Protein AF-A0A2N5NLY3-F1 (afdb_monomer_lite)

Secondary structure (DSSP, 8-state):
-HHHHHHHHHHHT--TT-HHHHHHHHHHHHHHHHHHHHHHHS-TTHHHH--HHHHHHHHHHHHHHHHHHHHHHHHHHHH-HHHHHHHHHHHHHHHHHHHHHHHHHHHHSTHHHHHHHHHHHHHHHHHHHHHHHHHHHHTTS-S-HHHHHHHHHHHHHHHHHHHTTT-S--B--EEEEETTEEEEEEEE-SSSEEEEESSSBGGG-S-EEEEEHHHHHHTTPPEEEP-----

Radius of gyration: 22.6 Å; chains: 1; bounding box: 45×60×62 Å

Organism: Mediterraneibacter gnavus (NCBI:txid33038)

Structure (mmCIF, N/CA/C/O backbone):
data_AF-A0A2N5NLY3-F1
#
_entry.id   AF-A0A2N5NLY3-F1
#
loop_
_atom_site.group_PDB
_atom_site.id
_atom_site.type_symbol
_atom_site.label_atom_id
_atom_site.label_alt_id
_atom_site.label_comp_id
_atom_site.label_asym_id
_atom_site.label_entity_id
_atom_site.label_seq_id
_atom_site.pdbx_PDB_ins_code
_atom_site.Cartn_x
_atom_site.Cartn_y
_atom_site.Cartn_z
_atom_site.occupancy
_atom_site.B_iso_or_equiv
_atom_site.auth_seq_id
_atom_site.auth_comp_id
_atom_site.auth_asym_id
_atom_site.auth_atom_id
_atom_site.pdbx_PDB_model_num
ATOM 1 N N . MET A 1 1 ? 0.026 30.243 5.573 1.00 48.34 1 MET A N 1
ATOM 2 C CA . MET A 1 1 ? 0.225 30.651 4.163 1.00 48.34 1 MET A CA 1
ATOM 3 C C . MET A 1 1 ? 1.705 30.592 3.773 1.00 48.34 1 MET A C 1
ATOM 5 O O . MET A 1 1 ? 1.981 30.187 2.656 1.00 48.34 1 MET A O 1
ATOM 9 N N . GLU A 1 2 ? 2.641 30.894 4.687 1.00 50.75 2 GLU A N 1
ATOM 10 C CA . GLU A 1 2 ? 4.096 30.691 4.498 1.00 50.75 2 GLU A CA 1
ATOM 11 C C . GLU A 1 2 ? 4.509 29.225 4.327 1.00 50.75 2 GLU A C 1
ATOM 13 O O . GLU A 1 2 ? 5.077 28.903 3.296 1.00 50.75 2 GLU A O 1
ATOM 18 N N . ALA A 1 3 ? 4.112 28.315 5.226 1.00 52.59 3 ALA A N 1
ATOM 19 C CA . ALA A 1 3 ? 4.447 26.886 5.087 1.00 52.59 3 ALA A CA 1
ATOM 20 C C . ALA A 1 3 ? 3.953 26.264 3.762 1.00 52.59 3 ALA A C 1
ATOM 22 O O . ALA A 1 3 ? 4.562 25.357 3.210 1.00 52.59 3 ALA A O 1
ATOM 23 N N . LEU A 1 4 ? 2.841 26.773 3.220 1.00 49.72 4 LEU A N 1
ATOM 24 C CA . LEU A 1 4 ? 2.285 26.313 1.946 1.00 49.72 4 LEU A CA 1
ATOM 25 C C . LEU A 1 4 ? 3.056 26.901 0.749 1.00 49.72 4 LEU A C 1
ATOM 27 O O . LEU A 1 4 ? 3.184 26.236 -0.273 1.00 49.72 4 LEU A O 1
ATOM 31 N N . LYS A 1 5 ? 3.615 28.113 0.889 1.00 55.94 5 LYS A N 1
ATOM 32 C CA . LYS A 1 5 ? 4.550 28.697 -0.084 1.00 55.94 5 LYS A CA 1
ATOM 33 C C . LYS A 1 5 ? 5.887 27.958 -0.093 1.00 55.94 5 LYS A C 1
ATOM 35 O O . LYS A 1 5 ? 6.334 27.626 -1.180 1.00 55.94 5 LYS A O 1
ATOM 40 N N . GLU A 1 6 ? 6.449 27.629 1.070 1.00 60.00 6 GLU A N 1
ATOM 41 C CA . GLU A 1 6 ? 7.679 26.824 1.171 1.00 60.00 6 GLU A CA 1
ATOM 42 C C . GLU A 1 6 ? 7.505 25.445 0.527 1.00 60.00 6 GLU A C 1
ATOM 44 O O . GLU A 1 6 ? 8.346 25.021 -0.256 1.00 60.00 6 GLU A O 1
ATOM 49 N N . ILE A 1 7 ? 6.375 24.768 0.767 1.00 59.00 7 ILE A N 1
ATOM 50 C CA . ILE A 1 7 ? 6.073 23.491 0.100 1.00 59.00 7 ILE A CA 1
ATOM 51 C C . ILE A 1 7 ? 5.995 23.673 -1.425 1.00 59.00 7 ILE A C 1
ATOM 53 O O . ILE A 1 7 ? 6.578 22.885 -2.163 1.00 59.00 7 ILE A O 1
ATOM 57 N N . ILE A 1 8 ? 5.311 24.712 -1.917 1.00 61.00 8 ILE A N 1
ATOM 58 C CA . ILE A 1 8 ? 5.218 25.002 -3.362 1.00 61.00 8 ILE A CA 1
ATOM 59 C C . ILE A 1 8 ? 6.595 25.312 -3.970 1.00 61.00 8 ILE A C 1
ATOM 61 O O . ILE A 1 8 ? 6.846 24.967 -5.123 1.00 61.00 8 ILE A O 1
ATOM 65 N N . GLU A 1 9 ? 7.479 25.961 -3.221 1.00 61.75 9 GLU A N 1
ATOM 66 C CA . GLU A 1 9 ? 8.834 26.304 -3.651 1.00 61.75 9 GLU A CA 1
ATOM 67 C C . GLU A 1 9 ? 9.729 25.056 -3.725 1.00 61.75 9 GLU A C 1
ATOM 69 O O . GLU A 1 9 ? 10.371 24.837 -4.750 1.00 61.75 9 GLU A O 1
ATOM 74 N N . ILE A 1 10 ? 9.624 24.143 -2.750 1.00 61.25 10 ILE A N 1
ATOM 75 C CA . ILE A 1 10 ? 10.245 22.804 -2.790 1.00 61.25 10 ILE A CA 1
ATOM 76 C C . ILE A 1 10 ? 9.752 21.994 -4.003 1.00 61.25 10 ILE A C 1
ATOM 78 O O . ILE A 1 10 ? 10.537 21.308 -4.655 1.00 61.25 10 ILE A O 1
ATOM 82 N N . PHE A 1 11 ? 8.463 22.087 -4.353 1.00 57.12 11 PHE A N 1
ATOM 83 C CA . PHE A 1 11 ? 7.921 21.433 -5.552 1.00 57.12 11 PHE A CA 1
ATOM 84 C C . PHE A 1 11 ? 8.395 22.074 -6.867 1.00 57.12 11 PHE A C 1
ATOM 86 O O . PHE A 1 11 ? 8.437 21.389 -7.887 1.00 57.12 11 PHE A O 1
ATOM 93 N N . LYS A 1 12 ? 8.759 23.363 -6.875 1.00 61.28 12 LYS A N 1
ATOM 94 C CA . LYS A 1 12 ? 9.342 24.029 -8.055 1.00 61.28 12 LYS A CA 1
ATOM 95 C C . LYS A 1 12 ? 10.802 23.648 -8.286 1.00 61.28 12 LYS A C 1
ATOM 97 O O . LYS A 1 12 ? 11.229 23.621 -9.435 1.00 61.28 12 LYS A O 1
ATOM 102 N N . GLU A 1 13 ? 11.532 23.323 -7.226 1.00 62.84 13 GLU A N 1
ATOM 103 C CA . GLU A 1 13 ? 12.893 22.776 -7.290 1.00 62.84 13 GLU A CA 1
ATOM 104 C C . GLU A 1 13 ? 12.920 21.249 -7.468 1.00 62.84 13 GLU A C 1
ATOM 106 O O . GLU A 1 13 ? 13.972 20.624 -7.332 1.00 62.84 13 GLU A O 1
ATOM 111 N N . PHE A 1 14 ? 11.776 20.623 -7.775 1.00 67.69 14 PHE A N 1
ATOM 112 C CA . PHE A 1 14 ? 11.691 19.177 -7.940 1.00 67.69 14 PHE A CA 1
ATOM 113 C C . PHE A 1 14 ? 12.488 18.698 -9.158 1.00 67.69 14 PHE A C 1
ATOM 115 O O . PHE A 1 14 ? 11.986 18.628 -10.281 1.00 67.69 14 PHE A O 1
ATOM 122 N N . ASP A 1 15 ? 13.736 18.315 -8.914 1.00 71.94 15 ASP A N 1
ATOM 123 C CA . ASP A 1 15 ? 14.541 17.556 -9.856 1.00 71.94 15 ASP A CA 1
ATOM 124 C C . ASP A 1 15 ? 14.279 16.059 -9.658 1.00 71.94 15 ASP A C 1
ATOM 126 O O . ASP A 1 15 ? 14.808 15.422 -8.743 1.00 71.94 15 ASP A O 1
ATOM 130 N N . GLY A 1 16 ? 13.473 15.483 -10.552 1.00 69.50 16 GLY A N 1
ATOM 131 C CA . GLY A 1 16 ? 13.170 14.052 -10.563 1.00 69.50 16 GLY A CA 1
ATOM 132 C C . GLY A 1 16 ? 14.404 13.155 -10.728 1.00 69.50 16 GLY A C 1
ATOM 133 O O . GLY A 1 16 ? 14.327 11.967 -10.420 1.00 69.50 16 GLY A O 1
ATOM 134 N N . ASN A 1 17 ? 15.554 13.685 -11.159 1.00 78.19 17 ASN A N 1
ATOM 135 C CA . ASN A 1 17 ? 16.808 12.931 -11.216 1.00 78.19 17 ASN A CA 1
ATOM 136 C C . ASN A 1 17 ? 17.565 12.900 -9.886 1.00 78.19 17 ASN A C 1
ATOM 138 O O . ASN A 1 17 ? 18.392 12.005 -9.680 1.00 78.19 17 ASN A O 1
ATOM 142 N N . ASN A 1 18 ? 17.269 13.817 -8.964 1.00 86.50 18 ASN A N 1
ATOM 143 C CA . ASN A 1 18 ? 17.867 13.816 -7.641 1.00 86.50 18 ASN A CA 1
ATOM 144 C C . ASN A 1 18 ? 17.098 12.880 -6.701 1.00 86.50 18 ASN A C 1
ATOM 146 O O . ASN A 1 18 ? 16.164 13.274 -6.004 1.00 86.50 18 ASN A O 1
ATOM 150 N N . VAL A 1 19 ? 17.546 11.626 -6.651 1.00 86.00 19 VAL A N 1
ATOM 151 C CA . VAL A 1 19 ? 16.948 10.553 -5.840 1.00 86.00 19 VAL A CA 1
ATOM 152 C C . VAL A 1 19 ? 16.726 10.967 -4.381 1.00 86.00 19 VAL A C 1
ATOM 154 O O . VAL A 1 19 ? 15.685 10.651 -3.810 1.00 86.00 19 VAL A O 1
ATOM 157 N N . TRP A 1 20 ? 17.662 11.702 -3.774 1.00 85.62 20 TRP A N 1
ATOM 158 C CA . TRP A 1 20 ? 17.550 12.118 -2.373 1.00 85.62 20 TRP A CA 1
ATOM 159 C C . TRP A 1 20 ? 16.394 13.092 -2.142 1.00 85.62 20 TRP A C 1
ATOM 161 O O . TRP A 1 20 ? 15.667 12.953 -1.157 1.00 85.62 20 TRP A O 1
ATOM 171 N N . ILE A 1 21 ? 16.181 14.029 -3.071 1.00 86.25 21 ILE A N 1
ATOM 172 C CA . ILE A 1 21 ? 15.044 14.958 -3.030 1.00 86.25 21 ILE A CA 1
ATOM 173 C C . ILE A 1 21 ? 13.732 14.183 -3.196 1.00 86.25 21 ILE A C 1
ATOM 175 O O . ILE A 1 21 ? 12.792 14.392 -2.427 1.00 86.25 21 ILE A O 1
ATOM 179 N N . VAL A 1 22 ? 13.679 13.234 -4.137 1.00 88.31 22 VAL A N 1
ATOM 180 C CA . VAL A 1 22 ? 12.483 12.411 -4.385 1.00 88.31 22 VAL A CA 1
ATOM 181 C C . VAL A 1 22 ? 12.119 11.566 -3.158 1.00 88.31 22 VAL A C 1
ATOM 183 O O . VAL A 1 22 ? 10.945 11.502 -2.785 1.00 88.31 22 VAL A O 1
ATOM 186 N N . ILE A 1 23 ? 13.106 10.965 -2.481 1.00 89.31 23 ILE A N 1
ATOM 187 C CA . ILE A 1 23 ? 12.895 10.221 -1.228 1.00 89.31 23 ILE A CA 1
ATOM 188 C C . ILE A 1 23 ? 12.380 11.153 -0.127 1.00 89.31 23 ILE A C 1
ATOM 190 O O . ILE A 1 23 ? 11.387 10.830 0.527 1.00 89.31 23 ILE A O 1
ATOM 194 N N . GLY A 1 24 ? 13.020 12.312 0.061 1.00 87.69 24 GLY A N 1
ATOM 195 C CA . GLY A 1 24 ? 12.636 13.284 1.086 1.00 87.69 24 GLY A CA 1
ATOM 196 C C . GLY A 1 24 ? 11.194 13.766 0.924 1.00 87.69 24 GLY A C 1
ATOM 197 O O . GLY A 1 24 ? 10.413 13.724 1.875 1.00 87.69 24 GLY A O 1
ATOM 198 N N . ILE A 1 25 ? 10.804 14.140 -0.297 1.00 88.44 25 ILE A N 1
ATOM 199 C CA . ILE A 1 25 ? 9.438 14.587 -0.600 1.00 88.44 25 ILE A CA 1
ATOM 200 C C . ILE A 1 25 ? 8.433 13.446 -0.419 1.00 88.44 25 ILE A C 1
ATOM 202 O O . ILE A 1 25 ? 7.373 13.659 0.168 1.00 88.44 25 ILE A O 1
ATOM 206 N N . SER A 1 26 ? 8.769 12.227 -0.848 1.00 90.38 26 SER A N 1
ATOM 207 C CA . SER A 1 26 ? 7.894 11.060 -0.670 1.00 90.38 26 SER A CA 1
ATOM 208 C C . SER A 1 26 ? 7.630 10.767 0.809 1.00 90.38 26 SER A C 1
ATOM 210 O O . SER A 1 26 ? 6.485 10.537 1.196 1.00 90.38 26 SER A O 1
ATOM 212 N N . ALA A 1 27 ? 8.655 10.854 1.661 1.00 88.44 27 ALA A N 1
ATOM 213 C CA . ALA A 1 27 ? 8.509 10.679 3.105 1.00 88.44 27 ALA A CA 1
ATOM 214 C C . ALA A 1 27 ? 7.596 11.747 3.733 1.00 88.44 27 ALA A C 1
ATOM 216 O O . ALA A 1 27 ? 6.719 11.417 4.534 1.00 88.44 27 ALA A O 1
ATOM 217 N N . VAL A 1 28 ? 7.751 13.018 3.343 1.00 87.56 28 VAL A N 1
ATOM 218 C CA . VAL A 1 28 ? 6.877 14.111 3.806 1.00 87.56 28 VAL A CA 1
ATOM 219 C C . VAL A 1 28 ? 5.431 13.880 3.360 1.00 87.56 28 VAL A C 1
ATOM 221 O O . VAL A 1 28 ? 4.510 14.016 4.168 1.00 87.56 28 VAL A O 1
ATOM 224 N N . LEU A 1 29 ? 5.217 13.469 2.107 1.00 88.19 29 LEU A N 1
ATOM 225 C CA . LEU A 1 29 ? 3.886 13.159 1.583 1.00 88.19 29 LEU A CA 1
ATOM 226 C C . LEU A 1 29 ? 3.213 12.010 2.340 1.00 88.19 29 LEU A C 1
ATOM 228 O O . LEU A 1 29 ? 2.018 12.102 2.610 1.00 88.19 29 LEU A O 1
ATOM 232 N N . LEU A 1 30 ? 3.956 10.975 2.742 1.00 87.94 30 LEU A N 1
ATOM 233 C CA . LEU A 1 30 ? 3.417 9.881 3.557 1.00 87.94 30 LEU A CA 1
ATOM 234 C C . LEU A 1 30 ? 2.923 10.363 4.925 1.00 87.94 30 LEU A C 1
ATOM 236 O O . LEU A 1 30 ? 1.845 9.954 5.352 1.00 87.94 30 LEU A O 1
ATOM 240 N N . PHE A 1 31 ? 3.658 11.256 5.596 1.00 82.06 31 PHE A N 1
ATOM 241 C CA . PHE A 1 31 ? 3.217 11.825 6.877 1.00 82.06 31 PHE A CA 1
ATOM 242 C C . PHE A 1 31 ? 1.959 12.676 6.735 1.00 82.06 31 PHE A C 1
ATOM 244 O O . PHE A 1 31 ? 1.045 12.568 7.552 1.00 82.06 31 PHE A O 1
ATOM 251 N N . ILE A 1 32 ? 1.896 13.503 5.690 1.00 82.31 32 ILE A N 1
ATOM 252 C CA . ILE A 1 32 ? 0.714 14.316 5.401 1.00 82.31 32 ILE A CA 1
ATOM 253 C C . ILE A 1 32 ? -0.475 13.389 5.116 1.00 82.31 32 ILE A C 1
ATOM 255 O O . ILE A 1 32 ? -1.528 13.520 5.738 1.00 82.31 32 ILE A O 1
ATOM 259 N N . ALA A 1 33 ? -0.297 12.408 4.229 1.00 81.81 33 ALA A N 1
ATOM 260 C CA . ALA A 1 33 ? -1.341 11.465 3.852 1.00 81.81 33 ALA A CA 1
ATOM 261 C C . ALA A 1 33 ? -1.823 10.604 5.027 1.00 81.81 33 ALA A C 1
ATOM 263 O O . ALA A 1 33 ? -3.015 10.315 5.099 1.00 81.81 33 ALA A O 1
ATOM 264 N N . ALA A 1 34 ? -0.951 10.238 5.972 1.00 78.56 34 ALA A N 1
ATOM 265 C CA . ALA A 1 34 ? -1.334 9.473 7.158 1.00 78.56 34 ALA A CA 1
ATOM 266 C C . ALA A 1 34 ? -2.437 10.165 7.971 1.00 78.56 34 ALA A C 1
ATOM 268 O O . ALA A 1 34 ? -3.404 9.506 8.351 1.00 78.56 34 ALA A O 1
ATOM 269 N N . GLY A 1 35 ? -2.352 11.487 8.158 1.00 69.44 35 GLY A N 1
ATOM 270 C CA . GLY A 1 35 ? -3.401 12.249 8.844 1.00 69.44 35 GLY A CA 1
ATOM 271 C C . GLY A 1 35 ? -4.729 12.290 8.075 1.00 69.44 35 GLY A C 1
ATOM 272 O O . GLY A 1 35 ? -5.798 12.180 8.672 1.00 69.44 35 GLY A O 1
ATOM 273 N N . TYR A 1 36 ? -4.686 12.396 6.743 1.00 71.44 36 TYR A N 1
ATOM 274 C CA . TYR A 1 36 ? -5.899 12.479 5.916 1.00 71.44 36 TYR A CA 1
ATOM 275 C C . TYR A 1 36 ? -6.579 11.125 5.677 1.00 71.44 36 TYR A C 1
ATOM 277 O O . TYR A 1 36 ? -7.805 11.044 5.708 1.00 71.44 36 TYR A O 1
ATOM 285 N N . ILE A 1 37 ? -5.814 10.051 5.460 1.00 70.44 37 ILE A N 1
ATOM 286 C CA . ILE A 1 37 ? -6.356 8.701 5.219 1.00 70.44 37 ILE A CA 1
ATOM 287 C C . ILE A 1 37 ? -7.127 8.192 6.446 1.00 70.44 37 ILE A C 1
ATOM 289 O O . ILE A 1 37 ? -8.101 7.452 6.304 1.00 70.44 37 ILE A O 1
ATOM 293 N N . GLN A 1 38 ? -6.738 8.619 7.649 1.00 63.81 38 GLN A N 1
ATOM 294 C CA . GLN A 1 38 ? -7.495 8.339 8.868 1.00 63.81 38 GLN A CA 1
ATOM 295 C C . GLN A 1 38 ? -8.852 9.042 8.872 1.00 63.81 38 GLN A C 1
ATOM 297 O O . GLN A 1 38 ? -9.864 8.399 9.124 1.00 63.81 38 GLN A O 1
ATOM 302 N N . LEU A 1 39 ? -8.899 10.328 8.516 1.00 60.75 39 LEU A N 1
ATOM 303 C CA . LEU A 1 39 ? -10.148 11.095 8.463 1.00 60.75 39 LEU A CA 1
ATOM 304 C C . LEU A 1 39 ? -11.158 10.540 7.458 1.00 60.75 39 LEU A C 1
ATOM 306 O O . LEU A 1 39 ? -12.357 10.585 7.715 1.00 60.75 39 LEU A O 1
ATOM 310 N N . LEU A 1 40 ? -10.686 10.027 6.320 1.00 58.69 40 LEU A N 1
ATOM 311 C CA . LEU A 1 40 ? -11.561 9.476 5.283 1.00 58.69 40 LEU A CA 1
ATOM 312 C C . LEU A 1 40 ? -12.299 8.212 5.733 1.00 58.69 40 LEU A C 1
ATOM 314 O O . LEU A 1 40 ? -13.403 7.956 5.259 1.00 58.69 40 LEU A O 1
ATOM 318 N N . ASN A 1 41 ? -11.699 7.444 6.641 1.00 57.88 41 ASN A N 1
ATOM 319 C CA . ASN A 1 41 ? -12.189 6.120 7.013 1.00 57.88 41 ASN A CA 1
ATOM 320 C C . ASN A 1 41 ? -12.651 6.019 8.477 1.00 57.88 41 ASN A C 1
ATOM 322 O O . ASN A 1 41 ? -13.258 5.016 8.852 1.00 57.88 41 ASN A O 1
ATOM 326 N N . ALA A 1 42 ? -12.405 7.047 9.291 1.00 56.44 42 ALA A N 1
ATOM 327 C CA . ALA A 1 42 ? -12.938 7.157 10.640 1.00 56.44 42 ALA A CA 1
ATOM 328 C C . ALA A 1 42 ? -14.460 7.373 10.618 1.00 56.44 42 ALA A C 1
ATOM 330 O O . ALA A 1 42 ? -15.003 8.130 9.807 1.00 56.44 42 ALA A O 1
ATOM 331 N N . SER A 1 43 ? -15.167 6.749 11.563 1.00 56.28 43 SER A N 1
ATOM 332 C CA . SER A 1 43 ? -16.564 7.112 11.836 1.00 56.28 43 SER A CA 1
ATOM 333 C C . SER A 1 43 ? -16.655 8.595 12.220 1.00 56.28 43 SER A C 1
ATOM 335 O O . SER A 1 43 ? -15.721 9.147 12.799 1.00 56.28 43 SER A O 1
ATOM 337 N N . LYS A 1 44 ? -17.807 9.242 11.979 1.00 52.81 44 LYS A N 1
ATOM 338 C CA . LYS A 1 44 ? -18.044 10.654 12.354 1.00 52.81 44 LYS A CA 1
ATOM 339 C C . LYS A 1 44 ? -17.667 10.958 13.809 1.00 52.81 44 LYS A C 1
ATOM 341 O O . LYS A 1 44 ? -17.257 12.070 14.106 1.00 52.81 44 LYS A O 1
ATOM 346 N N . ILE A 1 45 ? -17.823 9.981 14.701 1.00 55.28 45 ILE A N 1
ATOM 347 C CA . ILE A 1 45 ? -17.519 10.105 16.133 1.00 55.28 45 ILE A CA 1
ATOM 348 C C . ILE A 1 45 ? -16.026 9.889 16.402 1.00 55.28 45 ILE A C 1
ATOM 350 O O . ILE A 1 45 ? -15.428 10.627 17.179 1.00 55.28 45 ILE A O 1
ATOM 354 N N . GLU A 1 46 ? -15.415 8.913 15.730 1.00 56.81 46 GLU A N 1
ATOM 355 C CA . GLU A 1 46 ? -13.979 8.647 15.833 1.00 56.81 46 GLU A CA 1
ATOM 356 C C . GLU A 1 46 ? -13.172 9.847 15.329 1.00 56.81 46 GLU A C 1
ATOM 358 O O . GLU A 1 46 ? -12.277 10.305 16.026 1.00 56.81 46 GLU A O 1
ATOM 363 N N . ALA A 1 47 ? -13.571 10.447 14.204 1.00 58.47 47 ALA A N 1
ATOM 364 C CA . ALA A 1 47 ? -12.918 11.625 13.636 1.00 58.47 47 ALA A CA 1
ATOM 365 C C . ALA A 1 47 ? -12.911 12.845 14.579 1.00 58.47 47 ALA A C 1
ATOM 367 O O . ALA A 1 47 ? -12.001 13.666 14.501 1.00 58.47 47 ALA A O 1
ATOM 368 N N . ILE A 1 48 ? -13.912 12.970 15.460 1.00 56.66 48 ILE A N 1
ATOM 369 C CA . ILE A 1 48 ? -14.016 14.067 16.440 1.00 56.66 48 ILE A CA 1
ATOM 370 C C . ILE A 1 48 ? -13.129 13.812 17.667 1.00 56.66 48 ILE A C 1
ATOM 372 O O . ILE A 1 48 ? -12.642 14.762 18.275 1.00 56.66 48 ILE A O 1
ATOM 376 N N . LEU A 1 49 ? -12.936 12.547 18.045 1.00 57.06 49 LEU A N 1
ATOM 377 C CA . LEU A 1 49 ? -12.220 12.147 19.263 1.00 57.06 49 LEU A CA 1
ATOM 378 C C . LEU A 1 49 ? -10.740 11.820 19.032 1.00 57.06 49 LEU A C 1
ATOM 380 O O . LEU A 1 49 ? -10.001 11.639 19.995 1.00 57.06 49 LEU A O 1
ATOM 384 N N . MET A 1 50 ? -10.312 11.713 17.778 1.00 62.97 50 MET A N 1
ATOM 385 C CA . MET A 1 50 ? -8.960 11.304 17.418 1.00 62.97 50 MET A CA 1
ATOM 386 C C . MET A 1 50 ? -7.943 12.423 17.678 1.00 62.97 50 MET A C 1
ATOM 388 O O . MET A 1 50 ? -8.062 13.513 17.109 1.00 62.97 50 MET A O 1
ATOM 392 N N . ASP A 1 51 ? -6.887 12.144 18.452 1.00 66.69 51 ASP A N 1
ATOM 393 C CA . ASP A 1 51 ? -5.692 12.991 18.426 1.00 66.69 51 ASP A CA 1
ATOM 394 C C . ASP A 1 51 ? -4.942 12.743 17.111 1.00 66.69 51 ASP A C 1
ATOM 396 O O . ASP A 1 51 ? -4.118 11.832 16.969 1.00 66.69 51 ASP A O 1
ATOM 400 N N . GLN A 1 52 ? -5.242 13.589 16.124 1.00 65.44 52 GLN A N 1
ATOM 401 C CA . GLN A 1 52 ? -4.638 13.535 14.797 1.00 65.44 52 GLN A CA 1
ATOM 402 C C . GLN A 1 52 ? -3.109 13.564 14.844 1.00 65.44 52 GLN A C 1
ATOM 404 O O . GLN A 1 52 ? -2.461 13.012 13.956 1.00 65.44 52 GLN A O 1
ATOM 409 N N . LYS A 1 53 ? -2.497 14.205 15.844 1.00 69.00 53 LYS A N 1
ATOM 410 C CA . LYS A 1 53 ? -1.043 14.364 15.904 1.00 69.00 53 LYS A CA 1
ATOM 411 C C . LYS A 1 53 ? -0.352 13.086 16.363 1.00 69.00 53 LYS A C 1
ATOM 413 O O . LYS A 1 53 ? 0.731 12.775 15.869 1.00 69.00 53 LYS A O 1
ATOM 418 N N . GLU A 1 54 ? -0.944 12.359 17.301 1.00 68.38 54 GLU A N 1
ATOM 419 C CA . GLU A 1 54 ? -0.384 11.101 17.794 1.00 68.38 54 GLU A CA 1
ATOM 420 C C . GLU A 1 54 ? -0.612 9.962 16.792 1.00 68.38 54 GLU A C 1
ATOM 422 O O . GLU A 1 54 ? 0.324 9.230 16.449 1.00 68.38 54 GLU A O 1
ATOM 427 N N . GLU A 1 55 ? -1.815 9.873 16.221 1.00 66.38 55 GLU A N 1
ATOM 428 C CA . GLU A 1 55 ? -2.120 8.847 15.227 1.00 66.38 55 GLU A CA 1
ATOM 429 C C . GLU A 1 55 ? -1.400 9.076 13.893 1.00 66.38 55 GLU A C 1
ATOM 431 O O . GLU A 1 55 ? -0.873 8.117 13.324 1.00 66.38 55 GLU A O 1
ATOM 436 N N . SER A 1 56 ? -1.293 10.315 13.398 1.00 69.38 56 SER A N 1
ATOM 437 C CA . SER A 1 56 ? -0.524 10.591 12.170 1.00 69.38 56 SER A CA 1
ATOM 438 C C . SER A 1 56 ? 0.951 10.231 12.325 1.00 69.38 56 SER A C 1
ATOM 440 O O . SER A 1 56 ? 1.552 9.716 11.385 1.00 69.38 56 SER A O 1
ATOM 442 N N . LYS A 1 57 ? 1.534 10.415 13.518 1.00 75.06 57 LYS A N 1
ATOM 443 C CA . LYS A 1 57 ? 2.893 9.943 13.809 1.00 75.06 57 LYS A CA 1
ATOM 444 C C . LYS A 1 57 ? 2.966 8.426 13.755 1.00 75.06 57 LYS A C 1
ATOM 446 O O . LYS A 1 57 ? 3.796 7.894 13.023 1.00 75.06 57 LYS A O 1
ATOM 451 N N . ARG A 1 58 ? 2.105 7.726 14.499 1.00 73.25 58 ARG A N 1
ATOM 452 C CA . ARG A 1 58 ? 2.127 6.259 14.578 1.00 73.25 58 ARG A CA 1
ATOM 453 C C . ARG A 1 58 ? 1.961 5.614 13.202 1.00 73.25 58 ARG A C 1
ATOM 455 O O . ARG A 1 58 ? 2.764 4.762 12.831 1.00 73.25 58 ARG A O 1
ATOM 462 N N . PHE A 1 59 ? 0.954 6.028 12.439 1.00 75.19 59 PHE A N 1
ATOM 463 C CA . PHE A 1 59 ? 0.710 5.486 11.102 1.00 75.19 59 PHE A CA 1
ATOM 464 C C . PHE A 1 59 ? 1.715 6.001 10.072 1.00 75.19 59 PHE A C 1
ATOM 466 O O . PHE A 1 59 ? 2.135 5.227 9.219 1.00 75.19 59 PHE A O 1
ATOM 473 N N . GLY A 1 60 ? 2.185 7.244 10.194 1.00 82.06 60 GLY A N 1
ATOM 474 C CA . GLY A 1 60 ? 3.280 7.768 9.379 1.00 82.06 60 GLY A CA 1
ATOM 475 C C . GLY A 1 60 ? 4.541 6.908 9.490 1.00 82.06 60 GLY A C 1
ATOM 476 O O . GLY A 1 60 ? 5.119 6.542 8.471 1.00 82.06 60 GLY A O 1
ATOM 477 N N . PHE A 1 61 ? 4.914 6.475 10.701 1.00 82.62 61 PHE A N 1
ATOM 478 C CA . PHE A 1 61 ? 6.025 5.533 10.894 1.00 82.62 61 PHE A CA 1
ATOM 479 C C . PHE A 1 61 ? 5.768 4.166 10.250 1.00 82.62 61 PHE A C 1
ATOM 481 O O . PHE A 1 61 ? 6.667 3.625 9.608 1.00 82.62 61 PHE A O 1
ATOM 488 N N . ILE A 1 62 ? 4.556 3.615 10.373 1.00 85.31 62 ILE A N 1
ATOM 489 C CA . ILE A 1 62 ? 4.193 2.353 9.705 1.00 85.31 62 ILE A CA 1
ATOM 490 C C . ILE A 1 62 ? 4.336 2.500 8.186 1.00 85.31 62 ILE A C 1
ATOM 492 O O . ILE A 1 62 ? 4.922 1.635 7.536 1.00 85.31 62 ILE A O 1
ATOM 496 N N . TYR A 1 63 ? 3.853 3.606 7.621 1.00 89.00 63 TYR A N 1
ATOM 497 C CA . TYR A 1 63 ? 3.917 3.855 6.183 1.00 89.00 63 TYR A CA 1
ATOM 498 C C . TYR A 1 63 ? 5.353 4.048 5.707 1.00 89.00 63 TYR A C 1
ATOM 500 O O . TYR A 1 63 ? 5.692 3.549 4.642 1.00 89.00 63 TYR A O 1
ATOM 508 N N . LEU A 1 64 ? 6.222 4.681 6.500 1.00 90.38 64 LEU A N 1
ATOM 509 C CA . LEU A 1 64 ? 7.652 4.772 6.196 1.00 90.38 64 LEU A CA 1
ATOM 510 C C . LEU A 1 64 ? 8.346 3.407 6.185 1.00 90.38 64 LEU A C 1
ATOM 512 O O . LEU A 1 64 ? 9.165 3.150 5.306 1.00 90.38 64 LEU A O 1
ATOM 516 N N . ILE A 1 65 ? 8.024 2.528 7.138 1.00 90.19 65 ILE A N 1
ATOM 517 C CA . ILE A 1 65 ? 8.579 1.168 7.166 1.00 90.19 65 ILE A CA 1
ATOM 518 C C . ILE A 1 65 ? 8.119 0.397 5.927 1.00 90.19 65 ILE A C 1
ATOM 520 O O . ILE A 1 65 ? 8.944 -0.199 5.237 1.00 90.19 65 ILE A O 1
ATOM 524 N N . LEU A 1 66 ? 6.821 0.446 5.611 1.00 90.81 66 LEU A N 1
ATOM 525 C CA . LEU A 1 66 ? 6.274 -0.183 4.406 1.00 90.81 66 LEU A CA 1
ATOM 526 C C . LEU A 1 66 ? 6.911 0.387 3.137 1.00 90.81 66 LEU A C 1
ATOM 528 O O . LEU A 1 66 ? 7.274 -0.373 2.249 1.00 90.81 66 LEU A O 1
ATOM 532 N N . PHE A 1 67 ? 7.116 1.700 3.080 1.00 94.19 67 PHE A N 1
ATOM 533 C CA . PHE A 1 67 ? 7.776 2.375 1.970 1.00 94.19 67 PHE A CA 1
ATOM 534 C C . PHE A 1 67 ? 9.221 1.916 1.778 1.00 94.19 67 PHE A C 1
ATOM 536 O O . PHE A 1 67 ? 9.631 1.649 0.653 1.00 94.19 67 PHE A O 1
ATOM 543 N N . ALA A 1 68 ? 9.987 1.752 2.856 1.00 92.81 68 ALA A N 1
ATOM 544 C CA . ALA A 1 68 ? 11.344 1.224 2.762 1.00 92.81 68 ALA A CA 1
ATOM 545 C C . ALA A 1 68 ? 11.355 -0.234 2.271 1.00 92.81 68 ALA A C 1
ATOM 547 O O . ALA A 1 68 ? 12.105 -0.575 1.357 1.00 92.81 68 ALA A O 1
ATOM 548 N N . VAL A 1 69 ? 10.500 -1.089 2.843 1.00 94.38 69 VAL A N 1
ATOM 549 C CA . VAL A 1 69 ? 10.427 -2.516 2.491 1.00 94.38 69 VAL A CA 1
ATOM 550 C C . VAL A 1 69 ? 9.961 -2.707 1.048 1.00 94.38 69 VAL A C 1
ATOM 552 O O . VAL A 1 69 ? 10.633 -3.390 0.276 1.00 94.38 69 VAL A O 1
ATOM 555 N N . PHE A 1 70 ? 8.850 -2.082 0.656 1.00 93.75 70 PHE A N 1
ATOM 556 C CA . PHE A 1 70 ? 8.342 -2.169 -0.711 1.00 93.75 70 PHE A CA 1
ATOM 557 C C . PHE A 1 70 ? 9.267 -1.489 -1.714 1.00 93.75 70 PHE A C 1
ATOM 559 O O . PHE A 1 70 ? 9.443 -2.015 -2.806 1.00 93.75 70 PHE A O 1
ATOM 566 N N . GLY A 1 71 ? 9.956 -0.411 -1.336 1.00 93.19 71 GLY A N 1
ATOM 567 C CA . GLY A 1 71 ? 10.950 0.230 -2.196 1.00 93.19 71 GLY A CA 1
ATOM 568 C C . GLY A 1 71 ? 12.092 -0.714 -2.562 1.00 93.19 71 GLY A C 1
ATOM 569 O O . GLY A 1 71 ? 12.464 -0.812 -3.731 1.00 93.19 71 GLY A O 1
ATOM 570 N N . ILE A 1 72 ? 12.603 -1.471 -1.585 1.00 93.69 72 ILE A N 1
ATOM 571 C CA . ILE A 1 72 ? 13.631 -2.496 -1.817 1.00 93.69 72 ILE A CA 1
ATOM 572 C C . ILE A 1 72 ? 13.084 -3.620 -2.703 1.00 93.69 72 ILE A C 1
ATOM 574 O O . ILE A 1 72 ? 13.747 -4.029 -3.655 1.00 93.69 72 ILE A O 1
ATOM 578 N N . ILE A 1 73 ? 11.874 -4.107 -2.419 1.00 93.31 73 ILE A N 1
ATOM 579 C CA . ILE A 1 73 ? 11.240 -5.186 -3.186 1.00 93.31 73 ILE A CA 1
ATOM 580 C C . ILE A 1 73 ? 11.029 -4.769 -4.649 1.00 93.31 73 ILE A C 1
ATOM 582 O O . ILE A 1 73 ? 11.442 -5.486 -5.560 1.00 93.31 73 ILE A O 1
ATOM 586 N N . ASN A 1 74 ? 10.450 -3.590 -4.878 1.00 93.94 74 ASN A N 1
ATOM 587 C CA . ASN A 1 74 ? 10.208 -3.042 -6.210 1.00 93.94 74 ASN A CA 1
ATOM 588 C C . ASN A 1 74 ? 11.513 -2.827 -6.973 1.00 93.94 74 ASN A C 1
ATOM 590 O O . ASN A 1 74 ? 11.580 -3.128 -8.161 1.00 93.94 74 ASN A O 1
ATOM 594 N N . TYR A 1 75 ? 12.565 -2.361 -6.296 1.00 92.31 75 TYR A N 1
ATOM 595 C CA . TYR A 1 75 ? 13.887 -2.237 -6.902 1.00 92.31 75 TYR A CA 1
ATOM 596 C C . TYR A 1 75 ? 14.428 -3.594 -7.374 1.00 92.31 75 TYR A C 1
ATOM 598 O O . TYR A 1 75 ? 14.826 -3.720 -8.530 1.00 92.31 75 TYR A O 1
ATOM 606 N N . ILE A 1 76 ? 14.385 -4.622 -6.517 1.00 92.31 76 ILE A N 1
ATOM 607 C CA . ILE A 1 76 ? 14.856 -5.976 -6.852 1.00 92.31 76 ILE A CA 1
ATOM 608 C C . ILE A 1 76 ? 14.109 -6.530 -8.069 1.00 92.31 76 ILE A C 1
ATOM 610 O O . ILE A 1 76 ? 14.741 -7.051 -8.984 1.00 92.31 76 ILE A O 1
ATOM 614 N N . PHE A 1 77 ? 12.782 -6.385 -8.114 1.00 91.00 77 PHE A N 1
ATOM 615 C CA . PHE A 1 77 ? 11.977 -6.898 -9.225 1.00 91.00 77 PHE A CA 1
ATOM 616 C C . PHE A 1 77 ? 12.210 -6.179 -10.558 1.00 91.00 77 PHE A C 1
ATOM 618 O O . PHE A 1 77 ? 11.860 -6.731 -11.597 1.00 91.00 77 PHE A O 1
ATOM 625 N N . ILE A 1 78 ? 12.779 -4.972 -10.544 1.00 89.81 78 ILE A N 1
ATOM 626 C CA . ILE A 1 78 ? 12.997 -4.152 -11.745 1.00 89.81 78 ILE A CA 1
ATOM 627 C C . ILE A 1 78 ? 14.397 -4.315 -12.329 1.00 89.81 78 ILE A C 1
ATOM 629 O O . ILE A 1 78 ? 14.581 -4.080 -13.522 1.00 89.81 78 ILE A O 1
ATOM 633 N N . ILE A 1 79 ? 15.378 -4.723 -11.519 1.00 87.69 79 ILE A N 1
ATOM 634 C CA . ILE A 1 79 ? 16.761 -4.926 -11.978 1.00 87.69 79 ILE A CA 1
ATOM 635 C C . ILE A 1 79 ? 16.835 -5.951 -13.115 1.00 87.69 79 ILE A C 1
ATOM 637 O O . ILE A 1 79 ? 17.667 -5.804 -14.009 1.00 87.69 79 ILE A O 1
ATOM 641 N N . ASP A 1 80 ? 15.969 -6.965 -13.089 1.00 88.12 80 ASP A N 1
ATOM 642 C CA . ASP A 1 80 ? 15.966 -8.048 -14.066 1.00 88.12 80 ASP A CA 1
ATOM 643 C C . ASP A 1 80 ? 14.647 -8.097 -14.849 1.00 88.12 80 ASP A C 1
ATOM 645 O O . ASP A 1 80 ? 13.556 -8.172 -14.281 1.00 88.12 80 ASP A O 1
ATOM 649 N N . ILE A 1 81 ? 14.749 -8.106 -16.178 1.00 88.88 81 ILE A N 1
ATOM 650 C CA . ILE A 1 81 ? 13.595 -8.230 -17.069 1.00 88.88 81 ILE A CA 1
ATOM 651 C C . ILE A 1 81 ? 12.849 -9.554 -16.865 1.00 88.88 81 ILE A C 1
ATOM 653 O O . ILE A 1 81 ? 11.626 -9.586 -17.003 1.00 88.88 81 ILE A O 1
ATOM 657 N N . GLU A 1 82 ? 13.540 -10.635 -16.494 1.00 92.25 82 GLU A N 1
ATOM 658 C CA . GLU A 1 82 ? 12.908 -11.925 -16.204 1.00 92.25 82 GLU A CA 1
ATOM 659 C C . GLU A 1 82 ? 11.992 -11.830 -14.978 1.00 92.25 82 GLU A C 1
ATOM 661 O O . GLU A 1 82 ? 10.881 -12.367 -14.980 1.00 92.25 82 GLU A O 1
ATOM 666 N N . LEU A 1 83 ? 12.405 -11.068 -13.962 1.00 91.44 83 LEU A N 1
ATOM 667 C CA . LEU A 1 83 ? 11.604 -10.796 -12.770 1.00 91.44 83 LEU A CA 1
ATOM 668 C C . LEU A 1 83 ? 10.393 -9.907 -13.081 1.00 91.44 83 LEU A C 1
ATOM 670 O O . LEU A 1 83 ? 9.301 -10.140 -12.550 1.00 91.44 83 LEU A O 1
ATOM 674 N N . VAL A 1 84 ? 10.538 -8.935 -13.984 1.00 91.50 84 VAL A N 1
ATOM 675 C CA . VAL A 1 84 ? 9.403 -8.139 -14.478 1.00 91.50 84 VAL A CA 1
ATOM 676 C C . VAL A 1 84 ? 8.409 -9.029 -15.230 1.00 91.50 84 VAL A C 1
ATOM 678 O O . VAL A 1 84 ? 7.204 -8.953 -14.985 1.00 91.50 84 VAL A O 1
ATOM 681 N N . LEU A 1 85 ? 8.884 -9.925 -16.098 1.00 91.88 85 LEU A N 1
ATOM 682 C CA . LEU A 1 85 ? 8.027 -10.874 -16.816 1.00 91.88 85 LEU A CA 1
ATOM 683 C C . LEU A 1 85 ? 7.324 -11.847 -15.861 1.00 91.88 85 LEU A C 1
ATOM 685 O O . LEU A 1 85 ? 6.134 -12.115 -16.034 1.00 91.88 85 LEU A O 1
ATOM 689 N N . ALA A 1 86 ? 8.006 -12.319 -14.815 1.00 92.56 86 ALA A N 1
ATOM 690 C CA . ALA A 1 86 ? 7.389 -13.127 -13.767 1.00 92.56 86 ALA A CA 1
ATOM 691 C C . ALA A 1 86 ? 6.241 -12.376 -13.067 1.00 92.56 86 ALA A C 1
ATOM 693 O O . ALA A 1 86 ? 5.190 -12.966 -12.814 1.00 92.56 86 ALA A O 1
ATOM 694 N N . ASN A 1 87 ? 6.390 -11.067 -12.831 1.00 92.31 87 ASN A N 1
ATOM 695 C CA . ASN A 1 87 ? 5.315 -10.224 -12.296 1.00 92.31 87 ASN A CA 1
ATOM 696 C C . ASN A 1 87 ? 4.131 -10.092 -13.264 1.00 92.31 87 ASN A C 1
ATOM 698 O O . ASN A 1 87 ? 2.987 -10.145 -12.819 1.00 92.31 87 ASN A O 1
ATOM 702 N N . VAL A 1 88 ? 4.370 -9.992 -14.577 1.00 92.81 88 VAL A N 1
ATOM 703 C CA . VAL A 1 88 ? 3.297 -9.992 -15.593 1.00 92.81 88 VAL A CA 1
ATOM 704 C C . VAL A 1 88 ? 2.514 -11.307 -15.564 1.00 92.81 88 VAL A C 1
ATOM 706 O O . VAL A 1 88 ? 1.281 -11.300 -15.579 1.00 92.81 88 VAL A O 1
ATOM 709 N N . VAL A 1 89 ? 3.213 -12.442 -15.481 1.00 93.56 89 VAL A N 1
ATOM 710 C CA . VAL A 1 89 ? 2.577 -13.763 -15.374 1.00 93.56 89 VAL A CA 1
ATOM 711 C C . VAL A 1 89 ? 1.780 -13.873 -14.073 1.00 93.56 89 VAL A C 1
ATOM 713 O O . VAL A 1 89 ? 0.623 -14.294 -14.099 1.00 93.56 89 VAL A O 1
ATOM 716 N N . LEU A 1 90 ? 2.356 -13.451 -12.945 1.00 91.69 90 LEU A N 1
ATOM 717 C CA . LEU A 1 90 ? 1.685 -13.466 -11.647 1.00 91.69 90 LEU A CA 1
ATOM 718 C C . LEU A 1 90 ? 0.436 -12.575 -11.641 1.00 91.69 90 LEU A C 1
ATOM 720 O O . LEU A 1 90 ? -0.604 -13.000 -11.143 1.00 91.69 90 LEU A O 1
ATOM 724 N N . TRP A 1 91 ? 0.503 -11.388 -12.249 1.00 92.56 91 TRP A N 1
ATOM 725 C CA . TRP A 1 91 ? -0.641 -10.490 -12.422 1.00 92.56 91 TRP A CA 1
ATOM 726 C C . TRP A 1 91 ? -1.764 -11.138 -13.243 1.00 92.56 91 TRP A C 1
ATOM 728 O O . TRP A 1 91 ? -2.941 -11.053 -12.896 1.00 92.56 91 TRP A O 1
ATOM 738 N N . PHE A 1 92 ? -1.425 -11.862 -14.309 1.00 91.69 92 PHE A N 1
ATOM 739 C CA . PHE A 1 92 ? -2.427 -12.596 -15.080 1.00 91.69 92 PHE A CA 1
ATOM 740 C C . PHE A 1 92 ? -3.063 -13.731 -14.260 1.00 91.69 92 PHE A C 1
ATOM 742 O O . PHE A 1 92 ? -4.285 -13.912 -14.268 1.00 91.69 92 PHE A O 1
ATOM 749 N N . LEU A 1 93 ? -2.257 -14.472 -13.495 1.00 90.50 93 LEU A N 1
ATOM 750 C CA . LEU A 1 93 ? -2.736 -15.551 -12.629 1.00 90.50 93 LEU A CA 1
ATOM 751 C C . LEU A 1 93 ? -3.658 -15.043 -11.512 1.00 90.50 93 LEU A C 1
ATOM 753 O O . LEU A 1 93 ? -4.670 -15.688 -11.227 1.00 90.50 93 LEU A O 1
ATOM 757 N N . THR A 1 94 ? -3.368 -13.894 -10.902 1.00 88.94 94 THR A N 1
ATOM 758 C CA . THR A 1 94 ? -4.209 -13.304 -9.843 1.00 88.94 94 THR A CA 1
ATOM 759 C C . THR A 1 94 ? -5.559 -12.819 -10.373 1.00 88.94 94 THR A C 1
ATOM 761 O O . THR A 1 94 ? -6.552 -12.844 -9.644 1.00 88.94 94 THR A O 1
ATOM 764 N N . LEU A 1 95 ? -5.650 -12.454 -11.655 1.00 87.56 95 LEU A N 1
ATOM 765 C CA . LEU A 1 95 ? -6.917 -12.097 -12.299 1.00 87.56 95 LEU A CA 1
ATOM 766 C C . LEU A 1 95 ? -7.743 -13.317 -12.721 1.00 87.56 95 LEU A C 1
ATOM 768 O O . LEU A 1 95 ? -8.966 -13.314 -12.563 1.00 87.56 95 LEU A O 1
ATOM 772 N N . VAL A 1 96 ? -7.0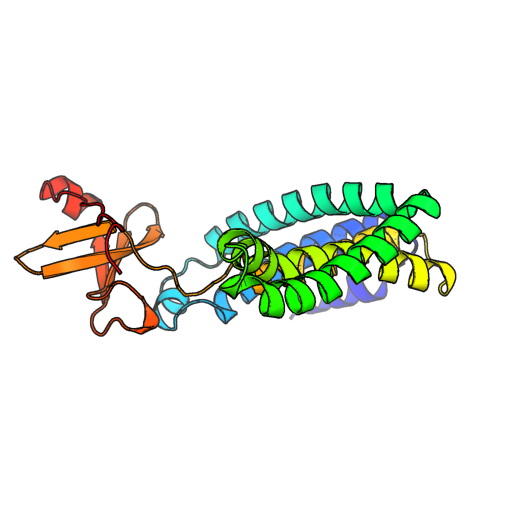94 -14.355 -13.252 1.00 89.06 96 VAL A N 1
ATOM 773 C CA . VAL A 1 96 ? -7.775 -15.529 -13.819 1.00 89.06 96 VAL A CA 1
ATOM 774 C C . VAL A 1 96 ? -8.149 -16.560 -12.753 1.00 89.06 96 VAL A C 1
ATOM 776 O O . VAL A 1 96 ? -9.230 -17.154 -12.826 1.00 89.06 96 VAL A O 1
ATOM 779 N N . SER A 1 97 ? -7.299 -16.769 -11.743 1.00 86.75 97 SER A N 1
ATOM 780 C CA . SER A 1 97 ? -7.512 -17.810 -10.728 1.00 86.75 97 SER A CA 1
ATOM 781 C C . SER A 1 97 ? -8.845 -17.692 -9.975 1.00 86.75 97 SER A C 1
ATOM 783 O O . SER A 1 97 ? -9.518 -18.722 -9.862 1.00 86.75 97 SER A O 1
ATOM 785 N N . PRO A 1 98 ? -9.341 -16.504 -9.564 1.00 85.06 98 PRO A N 1
ATOM 786 C CA . PRO A 1 98 ? -10.623 -16.416 -8.867 1.00 85.06 98 PRO A CA 1
ATOM 787 C C . PRO A 1 98 ? -11.809 -16.766 -9.775 1.00 85.06 98 PRO A C 1
ATOM 789 O O . PRO A 1 98 ? -12.781 -17.365 -9.321 1.00 85.06 98 PRO A O 1
ATOM 792 N N . VAL A 1 99 ? -11.726 -16.470 -11.080 1.00 85.94 99 VAL A N 1
ATOM 793 C CA . VAL A 1 99 ? -12.778 -16.803 -12.060 1.00 85.94 99 VAL A CA 1
ATOM 794 C C . VAL A 1 99 ? -12.917 -18.317 -12.216 1.00 85.94 99 VAL A C 1
ATOM 796 O O . VAL A 1 99 ? -14.034 -18.843 -12.266 1.00 85.94 99 VAL A O 1
ATOM 799 N N . ILE A 1 100 ? -11.787 -19.024 -12.271 1.00 86.38 100 ILE A N 1
ATOM 800 C CA . ILE A 1 100 ? -11.751 -20.487 -12.351 1.00 86.38 100 ILE A CA 1
ATOM 801 C C . ILE A 1 100 ? -12.246 -21.093 -11.034 1.00 86.38 100 ILE A C 1
ATOM 803 O O . ILE A 1 100 ? -13.148 -21.935 -11.041 1.00 86.38 100 ILE A O 1
ATOM 807 N N . LEU A 1 101 ? -11.714 -20.630 -9.901 1.00 85.50 101 LEU A N 1
ATOM 808 C CA . LEU A 1 101 ? -12.073 -21.146 -8.581 1.00 85.50 101 LEU A CA 1
ATOM 809 C C . LEU A 1 101 ? -13.545 -20.910 -8.249 1.00 85.50 101 LEU A C 1
ATOM 811 O O . LEU A 1 101 ? -14.187 -21.814 -7.725 1.00 85.50 101 LEU A O 1
ATOM 815 N N . LYS A 1 102 ? -14.136 -19.785 -8.662 1.00 84.56 102 LYS A N 1
ATOM 816 C CA . LYS A 1 102 ? -15.574 -19.525 -8.502 1.00 84.56 102 LYS A CA 1
ATOM 817 C C . LYS A 1 102 ? -16.446 -20.604 -9.148 1.00 84.56 102 LYS A C 1
ATOM 819 O O . LYS A 1 102 ? -17.485 -20.955 -8.595 1.00 84.56 102 LYS A O 1
ATOM 824 N N . LYS A 1 103 ? -16.032 -21.160 -10.295 1.00 83.75 103 LYS A N 1
ATOM 825 C CA . LYS A 1 103 ? -16.746 -22.265 -10.966 1.00 83.75 103 LYS A CA 1
ATOM 826 C C . LYS A 1 103 ? -16.527 -23.616 -10.281 1.00 83.75 103 LYS A C 1
ATOM 828 O O . LYS A 1 103 ? -17.388 -24.489 -10.367 1.00 83.75 103 LYS A O 1
ATOM 833 N N . LEU A 1 104 ? -15.381 -23.800 -9.629 1.00 81.88 104 LEU A N 1
ATOM 834 C CA . LEU A 1 104 ? -14.979 -25.066 -9.009 1.00 81.88 104 LEU A CA 1
ATOM 835 C C . LEU A 1 104 ? -15.310 -25.152 -7.514 1.00 81.88 10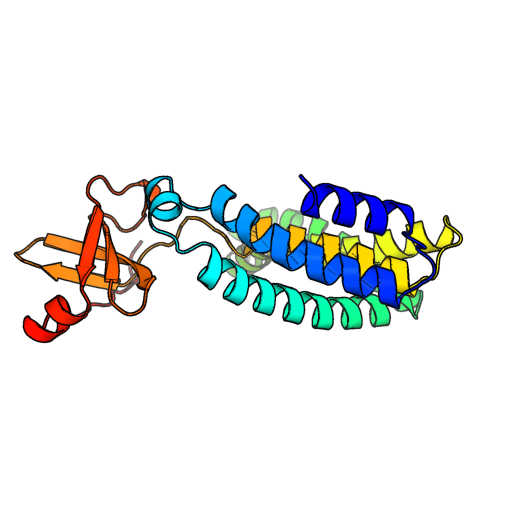4 LEU A C 1
ATOM 837 O O . LEU A 1 104 ? -15.311 -26.261 -6.973 1.00 81.88 104 LEU A O 1
ATOM 841 N N . LYS A 1 105 ? -15.638 -24.027 -6.863 1.00 72.94 105 LYS A N 1
ATOM 842 C CA . LYS A 1 105 ? -15.803 -23.942 -5.405 1.00 72.94 105 LYS A CA 1
ATOM 843 C C . LYS A 1 105 ? -16.818 -24.956 -4.863 1.00 72.94 105 LYS A C 1
ATOM 845 O O . LYS A 1 105 ? -16.515 -25.661 -3.909 1.00 72.94 105 LYS A O 1
ATOM 850 N N . ASN A 1 106 ? -17.942 -25.137 -5.566 1.00 70.25 106 ASN A N 1
ATOM 851 C CA . ASN A 1 106 ? -19.014 -26.051 -5.155 1.00 70.25 106 ASN A CA 1
ATOM 852 C C . ASN A 1 106 ? -18.712 -27.534 -5.454 1.00 70.25 106 ASN A C 1
ATOM 854 O O . ASN A 1 106 ? -19.389 -28.405 -4.921 1.00 70.25 106 ASN A O 1
ATOM 858 N N . LYS A 1 107 ? -17.745 -27.842 -6.333 1.00 69.00 107 LYS A N 1
ATOM 859 C CA . LYS A 1 107 ? -17.476 -29.220 -6.792 1.00 69.00 107 LYS A CA 1
ATOM 860 C C . LYS A 1 107 ? -16.343 -29.914 -6.037 1.00 69.00 107 LYS A C 1
ATOM 862 O O . LYS A 1 107 ? -16.387 -31.128 -5.894 1.00 69.00 107 LYS A O 1
ATOM 867 N N . TRP A 1 108 ? -15.336 -29.168 -5.582 1.00 62.72 108 TRP A N 1
ATOM 868 C CA . TRP A 1 108 ? -14.068 -29.745 -5.107 1.00 62.72 108 TRP A CA 1
ATOM 869 C C . TRP A 1 108 ? -13.596 -29.208 -3.745 1.00 62.72 108 TRP A C 1
ATOM 871 O O . TRP A 1 108 ? -12.435 -29.379 -3.394 1.00 62.72 108 TRP A O 1
ATOM 881 N N . ARG A 1 109 ? -14.478 -28.573 -2.958 1.00 70.62 109 ARG A N 1
ATOM 882 C CA . ARG A 1 109 ? -14.156 -27.997 -1.630 1.00 70.62 109 ARG A CA 1
ATOM 883 C C . ARG A 1 109 ? -13.051 -26.922 -1.655 1.00 70.62 109 ARG A C 1
ATOM 885 O O . ARG A 1 109 ? -12.396 -26.695 -0.647 1.00 70.62 109 ARG A O 1
ATOM 892 N N . PHE A 1 110 ? -12.880 -26.201 -2.766 1.00 77.94 110 PHE A N 1
ATOM 893 C CA . PHE A 1 110 ? -11.940 -25.067 -2.871 1.00 77.94 110 PHE A CA 1
ATOM 894 C C . PHE A 1 110 ? -12.474 -23.755 -2.275 1.00 77.94 110 PHE A C 1
ATOM 896 O O . PHE A 1 110 ? -11.993 -22.680 -2.620 1.00 77.94 110 PHE A O 1
ATOM 903 N N . GLU A 1 111 ? -13.493 -23.816 -1.420 1.00 79.38 111 GLU A N 1
ATOM 904 C CA . GLU A 1 111 ? -14.135 -22.620 -0.872 1.00 79.38 111 GLU A CA 1
ATOM 905 C C . GLU A 1 111 ? -13.145 -21.777 -0.056 1.00 79.38 111 GLU A C 1
ATOM 907 O O . GLU A 1 111 ? -13.041 -20.576 -0.282 1.00 79.38 111 GLU A O 1
ATOM 912 N N . GLU A 1 112 ? -12.340 -22.413 0.797 1.00 81.62 112 GLU A N 1
ATOM 913 C CA . GLU A 1 112 ? -11.330 -21.731 1.616 1.00 81.62 112 GLU A CA 1
ATOM 914 C C . GLU A 1 112 ? -10.247 -21.052 0.761 1.00 81.62 112 GLU A C 1
ATOM 916 O O . GLU A 1 112 ? -9.928 -19.883 0.965 1.00 81.62 112 GLU A O 1
ATOM 921 N N . VAL A 1 113 ? -9.740 -21.745 -0.264 1.00 82.19 113 VAL A N 1
ATOM 922 C CA . VAL A 1 113 ? -8.725 -21.202 -1.186 1.00 82.19 113 VAL A CA 1
ATOM 923 C C . VAL A 1 113 ? -9.290 -20.053 -2.025 1.00 82.19 113 VAL A C 1
ATOM 925 O O . VAL A 1 113 ? -8.598 -19.063 -2.263 1.00 82.19 113 VAL A O 1
ATOM 928 N N . TYR A 1 114 ? -10.548 -20.163 -2.463 1.00 85.06 114 TYR A N 1
ATOM 929 C CA . TYR A 1 114 ? -11.241 -19.099 -3.187 1.00 85.06 114 TYR A CA 1
ATOM 930 C C . TYR A 1 114 ? -11.355 -17.837 -2.333 1.00 85.06 114 TYR A C 1
ATOM 932 O O . TYR A 1 114 ? -10.956 -16.770 -2.793 1.00 85.06 114 TYR A O 1
ATOM 940 N N . TRP A 1 115 ? -11.848 -17.954 -1.097 1.00 82.06 115 TRP A N 1
ATOM 941 C CA . TRP A 1 115 ? -11.980 -16.807 -0.198 1.00 82.06 115 TRP A CA 1
ATOM 942 C C . TRP A 1 115 ? -10.617 -16.203 0.156 1.00 82.06 115 TRP A C 1
ATOM 944 O O . TRP A 1 115 ? -10.458 -14.987 0.071 1.00 82.06 115 TRP A O 1
ATOM 954 N N . TRP A 1 116 ? -9.603 -17.034 0.424 1.00 83.75 116 TRP A N 1
ATOM 955 C CA . TRP A 1 116 ? -8.239 -16.569 0.700 1.00 83.75 116 TRP A CA 1
ATOM 956 C C . TRP A 1 116 ? -7.649 -15.739 -0.450 1.00 83.75 116 TRP A C 1
ATOM 958 O O . TRP A 1 116 ? -7.005 -14.713 -0.198 1.00 83.75 116 TRP A O 1
ATOM 968 N N . LEU A 1 117 ? -7.865 -16.174 -1.700 1.00 84.12 117 LEU A N 1
ATOM 969 C CA . LEU A 1 117 ? -7.420 -15.460 -2.899 1.00 84.12 117 LEU A CA 1
ATOM 970 C C . LEU A 1 117 ? -8.248 -14.202 -3.154 1.00 84.12 117 LEU A C 1
ATOM 972 O O . LEU A 1 117 ? -7.669 -13.166 -3.468 1.00 84.12 117 LEU A O 1
ATOM 976 N N . GLU A 1 118 ? -9.571 -14.270 -3.018 1.00 83.62 118 GLU A N 1
ATOM 977 C CA . GLU A 1 118 ? -10.463 -13.138 -3.283 1.00 83.62 118 GLU A CA 1
ATOM 978 C C . GLU A 1 118 ? -10.185 -11.971 -2.320 1.00 83.62 118 GLU A C 1
ATOM 980 O O . GLU A 1 118 ? -10.086 -10.827 -2.760 1.00 83.62 118 GLU A O 1
ATOM 985 N N . GLU A 1 119 ? -9.934 -12.250 -1.035 1.00 81.81 119 GLU A N 1
ATOM 986 C CA . GLU A 1 119 ? -9.558 -11.240 -0.030 1.00 81.81 119 GLU A CA 1
ATOM 987 C C . GLU A 1 119 ? -8.213 -10.553 -0.328 1.00 81.81 119 GLU A C 1
ATOM 989 O O . GLU A 1 119 ? -8.032 -9.359 -0.075 1.00 81.81 119 GLU A O 1
ATOM 994 N N . ARG A 1 120 ? -7.241 -11.299 -0.867 1.00 84.38 120 ARG A N 1
ATOM 995 C CA . ARG A 1 120 ? -5.870 -10.813 -1.132 1.00 84.38 120 ARG A CA 1
ATOM 996 C C . ARG A 1 120 ? -5.657 -10.359 -2.569 1.00 84.38 120 ARG A C 1
ATOM 998 O O . ARG A 1 120 ? -4.583 -9.862 -2.906 1.00 84.38 120 ARG A O 1
ATOM 1005 N N . LYS A 1 121 ? -6.662 -10.511 -3.429 1.00 86.75 121 LYS A N 1
ATOM 1006 C CA . LYS A 1 121 ? -6.567 -10.200 -4.854 1.00 86.75 121 LYS A CA 1
ATOM 1007 C C . LYS A 1 121 ? -6.120 -8.764 -5.088 1.00 86.75 121 LYS A C 1
ATOM 1009 O O . LYS A 1 121 ? -5.234 -8.537 -5.910 1.00 86.75 121 LYS A O 1
ATOM 1014 N N . ALA A 1 122 ? -6.703 -7.807 -4.363 1.00 85.00 122 ALA A N 1
ATOM 1015 C CA . ALA A 1 122 ? -6.342 -6.399 -4.494 1.00 85.00 122 ALA A CA 1
ATOM 1016 C C . ALA A 1 122 ? -4.876 -6.162 -4.104 1.00 85.00 122 ALA A C 1
ATOM 1018 O O . ALA A 1 122 ? -4.158 -5.510 -4.855 1.00 85.00 122 ALA A O 1
ATOM 1019 N N . PHE A 1 123 ? -4.408 -6.767 -3.006 1.00 86.88 123 PHE A N 1
ATOM 1020 C CA . PHE A 1 123 ? -3.013 -6.688 -2.566 1.00 86.88 123 PHE A CA 1
ATOM 1021 C C . PHE A 1 123 ? -2.051 -7.176 -3.653 1.00 86.88 123 PHE A C 1
ATOM 1023 O O . PHE A 1 123 ? -1.175 -6.431 -4.083 1.00 86.88 123 PHE A O 1
ATOM 1030 N N . PHE A 1 124 ? -2.249 -8.398 -4.159 1.00 87.25 124 PHE A N 1
ATOM 1031 C CA . PHE A 1 124 ? -1.377 -8.951 -5.198 1.00 87.25 124 PHE A CA 1
ATOM 1032 C C . PHE A 1 124 ? -1.441 -8.158 -6.506 1.00 87.25 124 PHE A C 1
ATOM 1034 O O . PHE A 1 124 ? -0.427 -8.011 -7.188 1.00 87.25 124 PHE A O 1
ATOM 1041 N N . THR A 1 125 ? -2.620 -7.638 -6.854 1.00 89.25 125 THR A N 1
ATOM 1042 C CA . THR A 1 125 ? -2.795 -6.805 -8.048 1.00 89.25 125 THR A CA 1
ATOM 1043 C C . THR A 1 125 ? -1.988 -5.520 -7.924 1.00 89.25 125 THR A C 1
ATOM 1045 O O . THR A 1 125 ? -1.271 -5.186 -8.860 1.00 89.25 125 THR A O 1
ATOM 1048 N N . ILE A 1 126 ? -2.056 -4.835 -6.778 1.00 90.06 126 ILE A N 1
ATOM 1049 C CA . ILE A 1 126 ? -1.293 -3.608 -6.523 1.00 90.06 126 ILE A CA 1
ATOM 1050 C C . ILE A 1 126 ? 0.201 -3.909 -6.632 1.00 90.06 126 ILE A C 1
ATOM 1052 O O . ILE A 1 126 ? 0.832 -3.360 -7.530 1.00 90.06 126 ILE A O 1
ATOM 1056 N N . MET A 1 127 ? 0.709 -4.868 -5.850 1.00 88.69 127 MET A N 1
ATOM 1057 C CA . MET A 1 127 ? 2.134 -5.233 -5.823 1.00 88.69 127 MET A CA 1
ATOM 1058 C C . MET A 1 127 ? 2.707 -5.515 -7.218 1.00 88.69 127 MET A C 1
ATOM 1060 O O . MET A 1 127 ? 3.730 -4.968 -7.619 1.00 88.69 127 MET A O 1
ATOM 1064 N N . THR A 1 128 ? 2.020 -6.351 -7.998 1.00 90.56 128 THR A N 1
ATOM 1065 C CA . THR A 1 128 ? 2.498 -6.720 -9.339 1.00 90.56 128 THR A CA 1
ATOM 1066 C C . THR A 1 128 ? 2.319 -5.597 -10.363 1.00 90.56 128 THR A C 1
ATOM 1068 O O . THR A 1 128 ? 3.193 -5.388 -11.205 1.00 90.56 128 THR A O 1
ATOM 1071 N N . SER A 1 129 ? 1.223 -4.834 -10.292 1.00 90.50 129 SER A N 1
ATOM 1072 C CA . SER A 1 129 ? 0.972 -3.724 -11.219 1.00 90.50 129 SER A CA 1
ATOM 1073 C C . SER A 1 129 ? 1.949 -2.563 -11.030 1.00 90.50 129 SER A C 1
ATOM 1075 O O . SER A 1 129 ? 2.383 -1.986 -12.026 1.00 90.50 129 SER A O 1
ATOM 1077 N N . THR A 1 130 ? 2.349 -2.263 -9.789 1.00 92.50 130 THR A N 1
ATOM 1078 C CA . THR A 1 130 ? 3.322 -1.212 -9.468 1.00 92.50 130 THR A CA 1
ATOM 1079 C C . THR A 1 130 ? 4.641 -1.462 -10.193 1.00 92.50 130 THR A C 1
ATOM 1081 O O . THR A 1 130 ? 5.105 -0.599 -10.936 1.00 92.50 130 THR A O 1
ATOM 1084 N N . VAL A 1 131 ? 5.205 -2.667 -10.060 1.00 92.19 131 VAL A N 1
ATOM 1085 C CA . VAL A 1 131 ? 6.465 -3.068 -10.713 1.00 92.19 131 VAL A CA 1
ATOM 1086 C C . VAL A 1 131 ? 6.386 -2.906 -12.234 1.00 92.19 131 VAL A C 1
ATOM 1088 O O . VAL A 1 131 ? 7.271 -2.306 -12.846 1.00 92.19 131 VAL A O 1
ATOM 1091 N N . ILE A 1 132 ? 5.304 -3.396 -12.849 1.00 91.12 132 ILE A N 1
ATOM 1092 C CA . ILE A 1 132 ? 5.099 -3.325 -14.304 1.00 91.12 132 ILE A CA 1
ATOM 1093 C C . ILE A 1 132 ? 5.009 -1.864 -14.764 1.00 91.12 132 ILE A C 1
ATOM 1095 O O . ILE A 1 132 ? 5.637 -1.486 -15.754 1.00 91.12 132 ILE A O 1
ATOM 1099 N N . LEU A 1 133 ? 4.252 -1.030 -14.046 1.00 91.25 133 LEU A N 1
ATOM 1100 C CA . LEU A 1 133 ? 4.088 0.384 -14.376 1.00 91.25 133 LEU A CA 1
ATOM 1101 C C . LEU A 1 133 ? 5.403 1.152 -14.249 1.00 91.25 133 LEU A C 1
ATOM 1103 O O . LEU A 1 133 ? 5.744 1.895 -15.169 1.00 91.25 133 LEU A O 1
ATOM 1107 N N . ILE A 1 134 ? 6.162 0.945 -13.167 1.00 91.56 134 ILE A N 1
ATOM 1108 C CA . ILE A 1 134 ? 7.480 1.569 -12.992 1.00 91.56 134 ILE A CA 1
ATOM 1109 C C . ILE A 1 134 ? 8.385 1.195 -14.171 1.00 91.56 134 ILE A C 1
ATOM 1111 O O . ILE A 1 134 ? 8.973 2.083 -14.785 1.00 91.56 134 ILE A O 1
ATOM 1115 N N . PHE A 1 135 ? 8.456 -0.089 -14.538 1.00 89.81 135 PHE A N 1
ATOM 1116 C CA . PHE A 1 135 ? 9.296 -0.550 -15.645 1.00 89.81 135 PHE A CA 1
ATOM 1117 C C . PHE A 1 135 ? 8.888 0.064 -16.994 1.00 89.81 135 PHE A C 1
ATOM 1119 O O . PHE A 1 135 ? 9.736 0.527 -17.759 1.00 89.81 135 PHE A O 1
ATOM 1126 N N . VAL A 1 136 ? 7.588 0.112 -17.301 1.00 88.19 136 VAL A N 1
ATOM 1127 C CA . VAL A 1 136 ? 7.088 0.705 -18.552 1.00 88.19 136 VAL A CA 1
ATOM 1128 C C . VAL A 1 136 ? 7.375 2.206 -18.607 1.00 88.19 136 VAL A C 1
ATOM 1130 O O . VAL A 1 136 ? 7.816 2.698 -19.645 1.00 88.19 136 VAL A O 1
ATOM 1133 N N . VAL A 1 137 ? 7.145 2.937 -17.515 1.00 86.50 137 VAL A N 1
ATOM 1134 C CA . VAL A 1 137 ? 7.333 4.394 -17.467 1.00 86.50 137 VAL A CA 1
ATOM 1135 C C . VAL A 1 137 ? 8.816 4.766 -17.482 1.00 86.50 137 VAL A C 1
ATOM 1137 O O . VAL A 1 137 ? 9.200 5.662 -18.235 1.00 86.50 137 VAL A O 1
ATOM 1140 N N . ALA A 1 138 ? 9.664 4.044 -16.744 1.00 85.75 138 ALA A N 1
ATOM 1141 C CA . ALA A 1 138 ? 11.110 4.264 -16.732 1.00 85.75 138 ALA A CA 1
ATOM 1142 C C . ALA A 1 138 ? 11.739 4.086 -18.125 1.00 85.75 138 ALA A C 1
ATOM 1144 O O . ALA A 1 138 ? 12.631 4.836 -18.499 1.00 85.75 138 ALA A O 1
ATOM 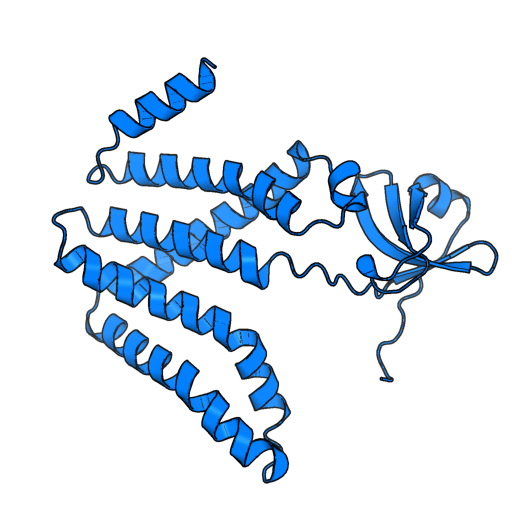1145 N N . ASN A 1 139 ? 11.222 3.161 -18.941 1.00 83.62 139 ASN A N 1
ATOM 1146 C CA . ASN A 1 139 ? 11.679 2.973 -20.323 1.00 83.62 139 ASN A CA 1
ATOM 1147 C C . ASN A 1 139 ? 11.168 4.044 -21.309 1.00 83.62 139 ASN A C 1
ATOM 1149 O O . ASN A 1 139 ? 11.621 4.102 -22.452 1.00 83.62 139 ASN A O 1
ATOM 1153 N N . ARG A 1 140 ? 10.196 4.873 -20.911 1.00 83.00 140 ARG A N 1
ATOM 1154 C CA . ARG A 1 140 ? 9.595 5.925 -21.753 1.00 83.00 140 ARG A CA 1
ATOM 1155 C C . ARG A 1 140 ? 10.082 7.323 -21.396 1.00 83.00 140 ARG A C 1
ATOM 1157 O O . ARG A 1 140 ? 10.047 8.204 -22.252 1.00 83.00 140 ARG A O 1
ATOM 1164 N N . VAL A 1 141 ? 10.491 7.533 -20.148 1.00 79.31 141 VAL A N 1
ATOM 1165 C CA . VAL A 1 141 ? 10.857 8.841 -19.604 1.00 79.31 141 VAL A CA 1
ATOM 1166 C C . VAL A 1 141 ? 12.305 8.812 -19.139 1.00 79.31 141 VAL A C 1
ATOM 1168 O O . VAL A 1 141 ? 12.700 7.931 -18.387 1.00 79.31 141 VAL A O 1
ATOM 1171 N N . ASN A 1 142 ? 13.085 9.813 -19.543 1.00 75.81 142 ASN A N 1
ATOM 1172 C CA . ASN A 1 142 ? 14.514 9.907 -19.243 1.00 75.81 142 ASN A CA 1
ATOM 1173 C C . ASN A 1 142 ? 14.781 10.449 -17.822 1.00 75.81 142 ASN A C 1
ATOM 1175 O O . ASN A 1 142 ? 15.416 11.488 -17.651 1.00 75.81 142 ASN A O 1
ATOM 1179 N N . ILE A 1 143 ? 14.221 9.781 -16.812 1.00 79.12 143 ILE A N 1
ATOM 1180 C CA . ILE A 1 143 ? 14.445 10.051 -15.387 1.00 79.12 143 ILE A CA 1
ATOM 1181 C C . ILE A 1 143 ? 15.111 8.824 -14.761 1.00 79.12 143 ILE A C 1
ATOM 1183 O O . ILE A 1 143 ? 14.867 7.694 -15.186 1.00 79.12 143 ILE A O 1
ATOM 1187 N N . ASN A 1 144 ? 15.934 9.039 -13.735 1.00 85.25 144 ASN A N 1
ATOM 1188 C CA . ASN A 1 144 ? 16.577 7.966 -12.981 1.00 85.25 144 ASN A CA 1
ATOM 1189 C C . ASN A 1 144 ? 15.573 6.876 -12.540 1.00 85.25 144 ASN A C 1
ATOM 1191 O O . ASN A 1 144 ? 14.564 7.161 -11.890 1.00 85.25 144 ASN A O 1
ATOM 1195 N N . ILE A 1 145 ? 15.883 5.613 -12.851 1.00 85.81 145 ILE A N 1
ATOM 1196 C CA . ILE A 1 145 ? 15.052 4.449 -12.515 1.00 85.81 145 ILE A CA 1
ATOM 1197 C C . ILE A 1 145 ? 14.770 4.347 -11.013 1.00 85.81 145 ILE A C 1
ATOM 1199 O O . ILE A 1 145 ? 13.666 3.987 -10.615 1.00 85.81 145 ILE A O 1
ATOM 1203 N N . ILE A 1 146 ? 15.730 4.743 -10.171 1.00 88.69 146 ILE A N 1
ATOM 1204 C CA . ILE A 1 146 ? 15.573 4.726 -8.715 1.00 88.69 146 ILE A CA 1
ATOM 1205 C C . ILE A 1 146 ? 14.499 5.731 -8.286 1.00 88.69 146 ILE A C 1
ATOM 1207 O O . ILE A 1 146 ? 13.662 5.409 -7.450 1.00 88.69 146 ILE A O 1
ATOM 1211 N N . SER A 1 147 ? 14.450 6.915 -8.898 1.00 89.31 147 SER A N 1
ATOM 1212 C CA . SER A 1 147 ? 13.397 7.896 -8.620 1.00 89.31 147 SER A CA 1
ATOM 1213 C C . SER A 1 147 ? 12.013 7.364 -8.992 1.00 89.31 147 SER A C 1
ATOM 1215 O O . SER A 1 147 ? 11.057 7.566 -8.245 1.00 89.31 147 SER A O 1
ATOM 1217 N N . TRP A 1 148 ? 11.898 6.626 -10.100 1.00 90.62 148 TRP A N 1
ATOM 1218 C CA . TRP A 1 148 ? 10.642 5.973 -10.477 1.00 90.62 148 TRP A CA 1
ATOM 1219 C C . TRP A 1 148 ? 10.234 4.865 -9.510 1.00 90.62 148 TRP A C 1
ATOM 1221 O O . TRP A 1 148 ? 9.051 4.750 -9.195 1.00 90.62 148 TRP A O 1
ATOM 1231 N N . VAL A 1 149 ? 11.192 4.094 -8.991 1.00 92.62 149 VAL A N 1
ATOM 1232 C CA . VAL A 1 149 ? 10.931 3.110 -7.931 1.00 92.62 149 VAL A CA 1
ATOM 1233 C C . VAL A 1 149 ? 10.379 3.797 -6.686 1.00 92.62 149 VAL A C 1
ATOM 1235 O O . VAL A 1 149 ? 9.366 3.359 -6.143 1.00 92.62 149 VAL A O 1
ATOM 1238 N N . VAL A 1 150 ? 11.000 4.897 -6.259 1.00 93.62 150 VAL A N 1
ATOM 1239 C CA . VAL A 1 150 ? 10.581 5.676 -5.085 1.00 93.62 150 VAL A CA 1
ATOM 1240 C C . VAL A 1 150 ? 9.157 6.217 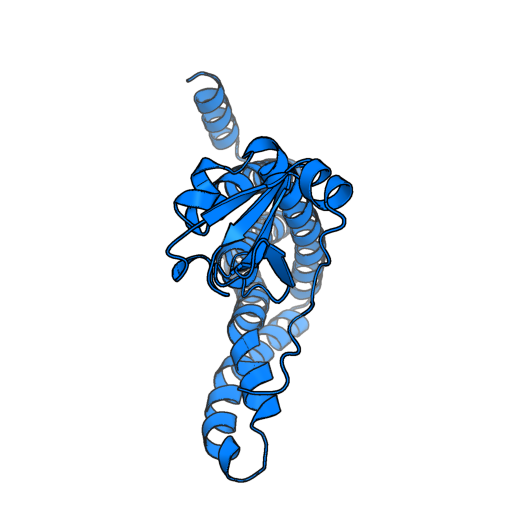-5.277 1.00 93.62 150 VAL A C 1
ATOM 1242 O O . VAL A 1 150 ? 8.304 6.015 -4.414 1.00 93.62 150 VAL A O 1
ATOM 1245 N N . LEU A 1 151 ? 8.855 6.821 -6.431 1.00 92.06 151 LEU A N 1
ATOM 1246 C CA . LEU A 1 151 ? 7.517 7.344 -6.735 1.00 92.06 151 LEU A CA 1
ATOM 1247 C C . LEU A 1 151 ? 6.457 6.242 -6.879 1.00 92.06 151 LEU A C 1
ATOM 1249 O O . LEU A 1 151 ? 5.346 6.391 -6.374 1.00 92.06 151 LEU A O 1
ATOM 1253 N N . GLY A 1 152 ? 6.780 5.129 -7.538 1.00 92.25 152 GLY A N 1
ATOM 1254 C CA . GLY A 1 152 ? 5.853 4.003 -7.675 1.00 92.25 152 GLY A CA 1
ATOM 1255 C C . GLY A 1 152 ? 5.534 3.359 -6.327 1.00 92.25 152 GLY A C 1
ATOM 1256 O O . GLY A 1 152 ? 4.371 3.107 -6.021 1.00 92.25 152 GLY A O 1
ATOM 1257 N N . THR A 1 153 ? 6.546 3.212 -5.470 1.00 95.00 153 THR A N 1
ATOM 1258 C CA . THR A 1 153 ? 6.379 2.709 -4.099 1.00 95.00 153 THR A CA 1
ATOM 1259 C C . THR A 1 153 ? 5.526 3.653 -3.249 1.00 95.00 153 THR A C 1
ATOM 1261 O O . THR A 1 153 ? 4.720 3.201 -2.439 1.00 95.00 153 THR A O 1
ATOM 1264 N N . LEU A 1 154 ? 5.648 4.971 -3.442 1.00 94.56 154 LEU A N 1
ATOM 1265 C CA . LEU A 1 154 ? 4.799 5.949 -2.755 1.00 94.56 154 LEU A CA 1
ATOM 1266 C C . LEU A 1 154 ? 3.323 5.708 -3.096 1.00 94.56 154 LEU A C 1
ATOM 1268 O O . LEU A 1 154 ? 2.486 5.616 -2.199 1.00 94.56 154 LEU A O 1
ATOM 1272 N N . VAL A 1 155 ? 3.008 5.569 -4.386 1.00 92.81 155 VAL A N 1
ATOM 1273 C CA . VAL A 1 155 ? 1.640 5.303 -4.860 1.00 92.81 155 VAL A CA 1
ATOM 1274 C C . VAL A 1 155 ? 1.123 3.963 -4.338 1.00 92.81 155 VAL A C 1
ATOM 1276 O O . VAL A 1 155 ? -0.033 3.870 -3.921 1.00 92.81 155 VAL A O 1
ATOM 1279 N N . GLU A 1 156 ? 1.969 2.939 -4.312 1.00 93.12 156 GLU A N 1
ATOM 1280 C CA . GLU A 1 156 ? 1.644 1.616 -3.786 1.00 93.12 156 GLU A CA 1
ATOM 1281 C C . GLU A 1 156 ? 1.283 1.641 -2.299 1.00 93.12 156 GLU A C 1
ATOM 1283 O O . GLU A 1 156 ? 0.208 1.171 -1.922 1.00 93.12 156 GLU A O 1
ATOM 1288 N N . VAL A 1 157 ? 2.133 2.237 -1.458 1.00 91.69 157 VAL A N 1
ATOM 1289 C CA . VAL A 1 157 ? 1.888 2.338 -0.011 1.00 91.69 157 VAL A CA 1
ATOM 1290 C C . VAL A 1 157 ? 0.598 3.104 0.263 1.00 91.69 157 VAL A C 1
ATOM 1292 O O . VAL A 1 157 ? -0.207 2.668 1.084 1.00 91.69 157 VAL A O 1
ATOM 1295 N N . LEU A 1 158 ? 0.358 4.208 -0.448 1.00 89.88 158 LEU A N 1
ATOM 1296 C CA . LEU A 1 158 ? -0.871 4.989 -0.302 1.00 89.88 158 LEU A CA 1
ATOM 1297 C C . LEU A 1 158 ? -2.111 4.201 -0.745 1.00 89.88 158 LEU A C 1
ATOM 1299 O O . LEU A 1 158 ? -3.131 4.226 -0.058 1.00 89.88 158 LEU A O 1
ATOM 1303 N N . SER A 1 159 ? -2.022 3.457 -1.848 1.00 88.69 159 SER A N 1
ATOM 1304 C CA . SER A 1 159 ? -3.120 2.613 -2.337 1.00 88.69 159 SER A CA 1
ATOM 1305 C C . SER A 1 159 ? -3.461 1.508 -1.335 1.00 88.69 159 SER A C 1
ATOM 1307 O O . SER A 1 159 ? -4.631 1.295 -1.011 1.00 88.69 159 SER A O 1
ATOM 1309 N N . LEU A 1 160 ? -2.443 0.845 -0.782 1.00 86.81 160 LEU A N 1
ATOM 1310 C CA . LEU A 1 160 ? -2.610 -0.165 0.263 1.00 86.81 160 LEU A CA 1
ATOM 1311 C C . LEU A 1 160 ? -3.165 0.431 1.558 1.00 86.81 160 LEU A C 1
ATOM 1313 O O . LEU A 1 160 ? -4.009 -0.192 2.203 1.00 86.81 160 LEU A O 1
ATOM 1317 N N . ALA A 1 161 ? -2.744 1.642 1.919 1.00 80.81 161 ALA A N 1
ATOM 1318 C CA . ALA A 1 161 ? -3.259 2.336 3.089 1.00 80.81 161 ALA A CA 1
ATOM 1319 C C . ALA A 1 161 ? -4.757 2.650 2.969 1.00 80.81 161 ALA A C 1
ATOM 1321 O O . ALA A 1 161 ? -5.503 2.480 3.932 1.00 80.81 161 ALA A O 1
ATOM 1322 N N . ILE A 1 162 ? -5.211 3.045 1.778 1.00 78.69 162 ILE A N 1
ATOM 1323 C CA . ILE A 1 162 ? -6.626 3.320 1.507 1.00 78.69 162 ILE A CA 1
ATOM 1324 C C . ILE A 1 162 ? -7.455 2.026 1.501 1.00 78.69 162 ILE A C 1
ATOM 1326 O O . ILE A 1 162 ? -8.559 2.017 2.039 1.00 78.69 162 ILE A O 1
ATOM 1330 N N . ILE A 1 163 ? -6.938 0.941 0.910 1.00 75.94 163 ILE A N 1
ATOM 1331 C CA . ILE A 1 163 ? -7.701 -0.300 0.683 1.00 75.94 163 ILE A CA 1
ATOM 1332 C C . ILE A 1 163 ? -7.695 -1.239 1.900 1.00 75.94 163 ILE A C 1
ATOM 1334 O O . ILE A 1 163 ? -8.737 -1.797 2.236 1.00 75.94 163 ILE A O 1
ATOM 1338 N N . TYR A 1 164 ? -6.544 -1.443 2.549 1.00 67.38 164 TYR A N 1
ATOM 1339 C CA . TYR A 1 164 ? -6.364 -2.493 3.565 1.00 67.38 164 TYR A CA 1
ATOM 1340 C C . TYR A 1 164 ? -6.226 -1.973 4.995 1.00 67.38 164 TYR A C 1
ATOM 1342 O O . TYR A 1 164 ? -6.735 -2.605 5.919 1.00 67.38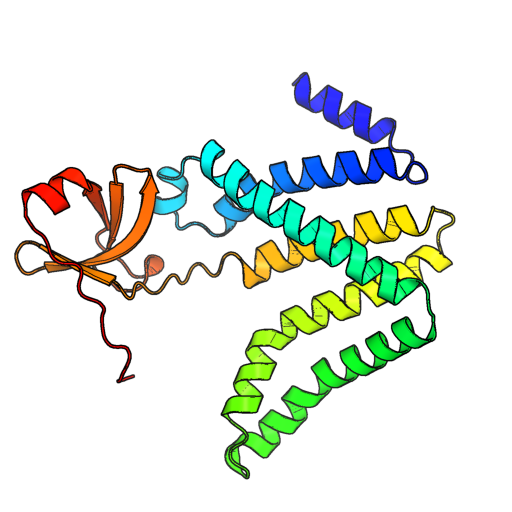 164 TYR A O 1
ATOM 1350 N N . LEU A 1 165 ? -5.535 -0.851 5.210 1.00 58.72 165 LEU A N 1
ATOM 1351 C CA . LEU A 1 165 ? -5.193 -0.405 6.569 1.00 58.72 165 LEU A CA 1
ATOM 1352 C C . LEU A 1 165 ? -6.357 0.242 7.327 1.00 58.72 165 LEU A C 1
ATOM 1354 O O . LEU A 1 165 ? -6.239 0.448 8.529 1.00 58.72 165 LEU A O 1
ATOM 1358 N N . ASN A 1 166 ? -7.477 0.521 6.660 1.00 54.44 166 ASN A N 1
ATOM 1359 C CA . ASN A 1 166 ? -8.611 1.216 7.262 1.00 54.44 166 ASN A CA 1
ATOM 1360 C C . ASN A 1 166 ? -9.962 0.606 6.847 1.00 54.44 166 ASN A C 1
ATOM 1362 O O . ASN A 1 166 ? -10.890 1.296 6.422 1.00 54.44 166 ASN A O 1
ATOM 1366 N N . ILE A 1 167 ? -10.105 -0.712 7.011 1.00 48.28 167 ILE A N 1
ATOM 1367 C CA . ILE A 1 167 ? -11.429 -1.340 7.025 1.00 48.28 167 ILE A CA 1
ATOM 1368 C C . ILE A 1 167 ? -12.167 -0.801 8.262 1.00 48.28 167 ILE A C 1
ATOM 1370 O O . ILE A 1 167 ? -12.019 -1.325 9.363 1.00 48.28 167 ILE A O 1
ATOM 1374 N N . GLY A 1 168 ? -12.992 0.234 8.072 1.00 41.47 168 GLY A N 1
ATOM 1375 C CA . GLY A 1 168 ? -13.898 0.837 9.066 1.00 41.47 168 GLY A CA 1
ATOM 1376 C C . GLY A 1 168 ? -14.986 -0.106 9.610 1.00 41.47 168 GLY A C 1
ATOM 1377 O O . GLY A 1 168 ? -15.990 0.337 10.160 1.00 41.47 168 GLY A O 1
ATOM 1378 N N . ASN A 1 169 ? -14.791 -1.416 9.469 1.00 43.78 169 ASN A N 1
ATOM 1379 C CA . ASN A 1 169 ? -15.543 -2.465 10.135 1.00 43.78 169 ASN A CA 1
ATOM 1380 C C . ASN A 1 169 ? -14.651 -3.101 11.206 1.00 43.78 169 ASN A C 1
ATOM 1382 O O . ASN A 1 169 ? -14.371 -4.298 11.152 1.00 43.78 169 ASN A O 1
ATOM 1386 N N . ALA A 1 170 ? -14.200 -2.312 12.183 1.00 51.75 170 ALA A N 1
ATOM 1387 C CA . ALA A 1 170 ? -13.703 -2.882 13.427 1.00 51.75 170 ALA A CA 1
ATOM 1388 C C . ALA A 1 170 ? -14.890 -3.574 14.118 1.00 51.75 170 ALA A C 1
ATOM 1390 O O . ALA A 1 170 ? -15.683 -2.943 14.817 1.00 51.75 170 ALA A O 1
ATOM 1391 N N . VAL A 1 171 ? -15.074 -4.864 13.833 1.00 49.88 171 VAL A N 1
ATOM 1392 C CA . VAL A 1 171 ? -15.953 -5.732 14.613 1.00 49.88 171 VAL A CA 1
ATOM 1393 C C . VAL A 1 171 ? -15.247 -5.929 15.943 1.00 49.88 171 VAL A C 1
ATOM 1395 O O . VAL A 1 171 ? -14.180 -6.541 16.008 1.00 49.88 171 VAL A O 1
ATOM 1398 N N . SER A 1 172 ? -15.800 -5.339 16.995 1.00 48.28 172 SER A N 1
ATOM 1399 C CA . SER A 1 172 ? -15.264 -5.536 18.331 1.00 48.28 172 SER A CA 1
ATOM 1400 C C . SER A 1 172 ? -15.538 -6.965 18.787 1.00 48.28 172 SER A C 1
ATOM 1402 O O . SER A 1 172 ? -16.685 -7.408 18.797 1.00 48.28 172 SER A O 1
ATOM 1404 N N . ASN A 1 173 ? -14.476 -7.656 19.195 1.00 53.06 173 ASN A N 1
ATOM 1405 C CA . ASN A 1 173 ? -14.547 -8.975 19.829 1.00 53.06 173 ASN A CA 1
ATOM 1406 C C . ASN A 1 173 ? -14.434 -8.887 21.361 1.00 53.06 173 ASN A C 1
ATOM 1408 O O . ASN A 1 173 ? -14.315 -9.918 22.022 1.00 53.06 173 ASN A O 1
ATOM 1412 N N . ILE A 1 174 ? -14.385 -7.671 21.916 1.00 58.62 174 ILE A N 1
ATOM 1413 C CA . ILE A 1 174 ? -14.150 -7.419 23.338 1.00 58.62 174 ILE A CA 1
ATOM 1414 C C . ILE A 1 174 ? -15.378 -6.716 23.908 1.00 58.62 174 ILE A C 1
ATOM 1416 O O . ILE A 1 174 ? -15.710 -5.605 23.494 1.00 58.62 174 ILE A O 1
ATOM 1420 N N . ILE A 1 175 ? -16.023 -7.362 24.873 1.00 68.25 175 ILE A N 1
ATOM 1421 C CA . ILE A 1 175 ? -17.187 -6.849 25.586 1.00 68.25 175 ILE A CA 1
ATOM 1422 C C . ILE A 1 175 ? -16.752 -6.400 26.977 1.00 68.25 175 ILE A C 1
ATOM 1424 O O . ILE A 1 175 ? -15.981 -7.066 27.666 1.00 68.25 175 ILE A O 1
ATOM 1428 N N . LEU A 1 176 ? -17.276 -5.254 27.379 1.00 72.88 176 LEU A N 1
ATOM 1429 C CA . LEU A 1 176 ? -17.211 -4.708 28.715 1.00 72.88 176 LEU A CA 1
ATOM 1430 C C . LEU A 1 176 ? -18.642 -4.691 29.267 1.00 72.88 176 LEU A C 1
ATOM 1432 O O . LEU A 1 176 ? -19.509 -3.996 28.734 1.00 72.88 176 LEU A O 1
ATOM 1436 N N . VAL A 1 177 ? -18.911 -5.494 30.293 1.00 69.19 177 VAL A N 1
ATOM 1437 C CA . VAL A 1 177 ? -20.248 -5.600 30.892 1.00 69.19 177 VAL A CA 1
ATOM 1438 C C . VAL A 1 177 ? -20.345 -4.594 32.035 1.00 69.19 177 VAL A C 1
ATOM 1440 O O . VAL A 1 177 ? -19.655 -4.738 33.037 1.00 69.19 177 VAL A O 1
ATOM 1443 N N . ILE A 1 178 ? -21.180 -3.563 31.884 1.00 70.88 178 ILE A N 1
ATOM 1444 C CA . ILE A 1 178 ? -21.453 -2.568 32.935 1.00 70.88 178 ILE A CA 1
ATOM 1445 C C . ILE A 1 178 ? -22.956 -2.514 33.167 1.00 70.88 178 ILE A C 1
ATOM 1447 O O . ILE A 1 178 ? -23.693 -2.237 32.220 1.00 70.88 178 ILE A O 1
ATOM 1451 N N . GLU A 1 179 ? -23.390 -2.702 34.419 1.00 61.19 179 GLU A N 1
ATOM 1452 C CA . GLU A 1 179 ? -24.791 -2.525 34.847 1.00 61.19 179 GLU A CA 1
ATOM 1453 C C . GLU A 1 179 ? -25.784 -3.211 33.880 1.00 61.19 179 GLU A C 1
ATOM 1455 O O . GLU A 1 179 ? -26.666 -2.566 33.311 1.00 61.19 179 GLU A O 1
ATOM 1460 N N . ASP A 1 180 ? -25.566 -4.505 33.612 1.00 62.56 180 ASP A N 1
ATOM 1461 C CA . ASP A 1 180 ? -26.360 -5.359 32.706 1.00 62.56 180 ASP A CA 1
ATOM 1462 C C . ASP A 1 180 ? -26.397 -4.940 31.220 1.00 62.56 180 ASP A C 1
ATOM 1464 O O . ASP A 1 180 ? -27.177 -5.475 30.430 1.00 62.56 180 ASP A O 1
ATOM 1468 N N . ASN A 1 181 ? -25.535 -4.009 30.798 1.00 70.75 181 ASN A N 1
ATOM 1469 C CA . ASN A 1 181 ? -25.395 -3.604 29.402 1.00 70.75 181 ASN A CA 1
ATOM 1470 C C . ASN A 1 181 ? -24.044 -4.037 28.819 1.00 70.75 181 ASN A C 1
ATOM 1472 O O . ASN A 1 181 ? -22.983 -3.741 29.373 1.00 70.75 181 ASN A O 1
ATOM 1476 N N . ASN A 1 182 ? -24.092 -4.667 27.643 1.00 77.00 182 ASN A N 1
ATOM 1477 C CA . ASN A 1 182 ? -22.902 -5.060 26.891 1.00 77.00 182 ASN A CA 1
ATOM 1478 C C . ASN A 1 182 ? -22.357 -3.867 26.101 1.00 77.00 182 ASN A C 1
ATOM 1480 O O . ASN A 1 182 ? -23.012 -3.356 25.186 1.00 77.00 182 ASN A O 1
ATOM 1484 N N . TRP A 1 183 ? -21.136 -3.452 26.432 1.00 77.25 183 TRP A N 1
ATOM 1485 C CA . TRP A 1 183 ? -20.407 -2.405 25.730 1.00 77.25 183 TRP A CA 1
ATOM 1486 C C . TRP A 1 183 ? -19.240 -3.005 24.950 1.00 77.25 183 TRP A C 1
ATOM 1488 O O . TRP A 1 183 ? -18.277 -3.505 25.513 1.00 77.25 183 TRP A O 1
ATOM 1498 N N . TYR A 1 184 ? -19.312 -2.935 23.631 1.00 73.94 184 TYR A N 1
ATOM 1499 C CA . TYR A 1 184 ? -18.294 -3.414 22.708 1.00 73.94 184 TYR A CA 1
ATOM 1500 C C . TYR A 1 184 ? -17.170 -2.391 22.579 1.00 73.94 184 TYR A C 1
ATOM 1502 O O . TYR A 1 184 ? -17.416 -1.247 22.193 1.00 73.94 184 TYR A O 1
ATOM 1510 N N . VAL A 1 185 ? -15.940 -2.792 22.888 1.00 68.88 185 VAL A N 1
ATOM 1511 C CA . VAL A 1 185 ? -14.757 -1.925 22.842 1.00 68.88 185 VAL A CA 1
ATOM 1512 C C . VAL A 1 185 ? -14.275 -1.805 21.398 1.00 68.88 185 VAL A C 1
ATOM 1514 O O . VAL A 1 185 ? -13.767 -2.773 20.833 1.00 68.88 185 VAL A O 1
ATOM 1517 N N . PHE A 1 186 ? -14.423 -0.635 20.781 1.00 67.00 186 PHE A N 1
ATOM 1518 C CA . PHE A 1 186 ? -14.008 -0.424 19.391 1.00 67.00 186 PHE A CA 1
ATOM 1519 C C . PHE A 1 186 ? -12.528 -0.087 19.274 1.00 67.00 186 PHE A C 1
ATOM 1521 O O . PHE A 1 186 ? -11.825 -0.660 18.444 1.00 67.00 186 PHE A O 1
ATOM 1528 N N . LYS A 1 187 ? -12.055 0.861 20.087 1.00 67.44 187 LYS A N 1
ATOM 1529 C CA . LYS A 1 187 ? -10.691 1.384 20.000 1.00 67.44 187 LYS A CA 1
ATOM 1530 C C . LYS A 1 187 ? -10.288 2.053 21.309 1.00 67.44 187 LYS A C 1
ATOM 1532 O O . LYS A 1 187 ? -11.122 2.617 22.017 1.00 67.44 187 LYS A O 1
ATOM 1537 N N . ARG A 1 188 ? -8.994 2.009 21.614 1.00 66.38 188 ARG A N 1
ATOM 1538 C CA . ARG A 1 188 ? -8.379 2.849 22.645 1.00 66.38 188 ARG A CA 1
ATOM 1539 C C . ARG A 1 188 ? -8.008 4.184 22.012 1.00 66.38 188 ARG A C 1
ATOM 1541 O O . ARG A 1 188 ? -7.252 4.182 21.045 1.00 66.38 188 ARG A O 1
ATOM 1548 N N . ILE A 1 189 ? -8.578 5.273 22.523 1.00 63.84 189 ILE A N 1
ATOM 1549 C CA . ILE A 1 189 ? -8.362 6.620 21.977 1.00 63.84 189 ILE A CA 1
ATOM 1550 C C . ILE A 1 189 ? -7.040 7.189 22.492 1.00 63.84 189 ILE A C 1
ATOM 1552 O O . ILE A 1 189 ? -6.263 7.725 21.714 1.00 63.84 189 ILE A O 1
ATOM 1556 N N . ASP A 1 190 ? -6.760 7.008 23.780 1.00 62.03 190 ASP A N 1
ATOM 1557 C CA . ASP A 1 190 ? -5.528 7.450 24.430 1.00 62.03 190 ASP A CA 1
ATOM 1558 C C . ASP A 1 190 ? -5.167 6.520 25.604 1.00 62.03 190 ASP A C 1
ATOM 1560 O O . ASP A 1 190 ? -5.767 5.457 25.816 1.00 62.03 190 ASP A O 1
ATOM 1564 N N . GLU A 1 191 ? -4.171 6.897 26.407 1.00 63.81 191 GLU A N 1
ATOM 1565 C CA . GLU A 1 191 ? -3.794 6.101 27.574 1.00 63.81 191 GLU A CA 1
ATOM 1566 C C . GLU A 1 191 ? -4.903 5.987 28.629 1.00 63.81 191 GLU A C 1
ATOM 1568 O O . GLU A 1 191 ? -4.848 5.066 29.442 1.00 63.81 191 GLU A O 1
ATOM 1573 N N . LYS A 1 192 ? -5.917 6.857 28.596 1.00 70.00 192 LYS A N 1
ATOM 1574 C CA . LYS A 1 192 ? -6.898 7.025 29.668 1.00 70.00 192 LYS A CA 1
ATOM 1575 C C . LYS A 1 192 ? -8.298 6.564 29.302 1.00 70.00 192 LYS A C 1
ATOM 1577 O O . LYS A 1 192 ? -9.054 6.267 30.219 1.00 70.00 192 LYS A O 1
ATOM 1582 N N . TYR A 1 193 ? -8.653 6.467 28.025 1.00 72.31 193 TYR A N 1
ATOM 1583 C CA . TYR A 1 193 ? -10.023 6.254 27.575 1.00 72.31 193 TYR A CA 1
ATOM 1584 C C . TYR A 1 193 ? -10.157 5.168 26.503 1.00 72.31 193 TYR A C 1
ATOM 1586 O O . TYR A 1 193 ? -9.391 5.059 25.539 1.00 72.31 193 TYR A O 1
ATOM 1594 N N . LEU A 1 194 ? -11.226 4.391 26.650 1.00 73.56 194 LEU A N 1
ATOM 1595 C CA . LEU A 1 194 ? -11.705 3.400 25.697 1.00 73.56 194 LEU A CA 1
ATOM 1596 C C . LEU A 1 194 ? -13.010 3.886 25.067 1.00 73.56 194 LEU A C 1
ATOM 1598 O O . LEU A 1 194 ? -13.929 4.313 25.768 1.00 73.56 194 LEU A O 1
ATOM 1602 N N . LEU A 1 195 ? -13.096 3.804 23.739 1.00 74.69 195 LEU A N 1
ATOM 1603 C CA . LEU A 1 195 ? -14.323 4.060 22.998 1.00 74.69 195 LEU A CA 1
ATOM 1604 C C . LEU A 1 195 ? -15.127 2.766 22.899 1.00 74.69 195 LEU A C 1
ATOM 1606 O O . LEU A 1 195 ? -14.692 1.810 22.249 1.00 74.69 195 LEU A O 1
ATOM 1610 N N . CYS A 1 196 ? -16.319 2.768 23.491 1.00 76.06 196 CYS A N 1
ATOM 1611 C CA . CYS A 1 196 ? -17.218 1.624 23.463 1.00 76.06 196 CYS A CA 1
ATOM 1612 C C . CYS A 1 196 ? -18.576 1.973 22.848 1.00 76.06 196 CYS A C 1
ATOM 1614 O O . CYS A 1 196 ? -19.051 3.109 22.941 1.00 76.06 196 CYS A O 1
ATOM 1616 N N . GLY A 1 197 ? -19.231 0.981 22.254 1.00 77.56 197 GLY A N 1
ATOM 1617 C CA . GLY A 1 197 ? -20.585 1.094 21.719 1.00 77.56 197 GLY A CA 1
ATOM 1618 C C . GLY A 1 197 ? -21.492 -0.043 22.150 1.00 77.56 197 GLY A C 1
ATOM 1619 O O . GLY A 1 197 ? -21.043 -1.062 22.654 1.00 77.56 197 GLY A O 1
ATOM 1620 N N . ASN A 1 198 ? -22.791 0.116 21.943 1.00 79.31 198 ASN A N 1
ATOM 1621 C CA . ASN A 1 198 ? -23.783 -0.897 22.309 1.00 79.31 198 ASN A CA 1
ATOM 1622 C C . ASN A 1 198 ? -23.970 -2.002 21.254 1.00 79.31 198 ASN A C 1
ATOM 1624 O O . ASN A 1 198 ? -24.794 -2.894 21.441 1.00 79.31 198 ASN A O 1
ATOM 1628 N N . LYS A 1 199 ? -23.247 -1.942 20.131 1.00 74.75 199 LYS A N 1
ATOM 1629 C CA . LYS A 1 199 ? -23.234 -2.986 19.098 1.00 74.75 199 LYS A CA 1
ATOM 1630 C C . LYS A 1 199 ? -21.809 -3.324 18.680 1.00 74.75 199 LYS A C 1
ATOM 1632 O O . LYS A 1 199 ? -20.920 -2.499 18.818 1.00 74.75 199 LYS A O 1
ATOM 1637 N N . ARG A 1 200 ? -21.615 -4.505 18.085 1.00 65.75 200 ARG A N 1
ATOM 1638 C CA . ARG A 1 200 ? -20.311 -4.994 17.597 1.00 65.75 200 ARG A CA 1
ATOM 1639 C C . ARG A 1 200 ? -19.636 -4.110 16.553 1.00 65.75 200 ARG A C 1
ATOM 1641 O O . ARG A 1 200 ? -18.411 -4.083 16.489 1.00 65.75 200 ARG A O 1
ATOM 1648 N N . LYS A 1 201 ? -20.415 -3.433 15.708 1.00 66.06 201 LYS A N 1
ATOM 1649 C CA . LYS A 1 201 ? -19.905 -2.532 14.669 1.00 66.06 201 LYS A CA 1
ATOM 1650 C C . LYS A 1 201 ? -20.140 -1.090 15.079 1.00 66.06 201 LYS A C 1
ATOM 1652 O O . LYS A 1 201 ? -21.265 -0.720 15.414 1.00 66.06 201 LYS A O 1
ATOM 1657 N N . ILE A 1 202 ? -19.099 -0.268 14.960 1.00 65.12 202 ILE A N 1
ATOM 1658 C CA . ILE A 1 202 ? -19.164 1.163 15.279 1.00 65.12 202 ILE A CA 1
ATOM 1659 C C . ILE A 1 202 ? -20.230 1.895 14.455 1.00 65.12 202 ILE A C 1
ATOM 1661 O O . ILE A 1 202 ? -20.955 2.726 14.994 1.00 65.12 202 ILE A O 1
ATOM 1665 N N . ASN A 1 203 ? -20.393 1.519 13.182 1.00 63.59 203 ASN A N 1
ATOM 1666 C CA . ASN A 1 203 ? -21.375 2.122 12.276 1.00 63.59 203 ASN A CA 1
ATOM 1667 C C . ASN A 1 203 ? -22.827 1.757 12.618 1.00 63.59 203 ASN A C 1
ATOM 1669 O O . ASN A 1 203 ? -23.734 2.519 12.298 1.00 63.59 203 ASN A O 1
ATOM 1673 N N . ASP A 1 204 ? -23.047 0.630 13.300 1.00 67.81 204 ASP A N 1
ATOM 1674 C CA . ASP A 1 204 ? -24.387 0.172 13.678 1.00 67.81 204 ASP A CA 1
ATOM 1675 C C . ASP A 1 204 ? -24.773 0.609 15.104 1.00 67.81 204 ASP A C 1
ATOM 1677 O O . ASP A 1 204 ? -25.920 0.411 15.530 1.00 67.81 204 ASP A O 1
ATOM 1681 N N . SER A 1 205 ? -23.816 1.169 15.852 1.00 64.25 205 SER A N 1
ATOM 1682 C CA . SER A 1 205 ? -23.954 1.552 17.256 1.00 64.25 205 SER A CA 1
ATOM 1683 C C . SER A 1 205 ? -24.871 2.765 17.404 1.00 64.25 205 SER A C 1
ATOM 1685 O O . SER A 1 205 ? -24.639 3.815 16.813 1.00 64.25 205 SER A O 1
ATOM 1687 N N . THR A 1 206 ? -25.912 2.641 18.229 1.00 67.94 206 THR A N 1
ATOM 1688 C CA . THR A 1 206 ? -26.852 3.743 18.515 1.00 67.94 206 THR A CA 1
ATOM 1689 C C . THR A 1 206 ? -26.471 4.527 19.764 1.00 67.94 206 THR A C 1
ATOM 1691 O O . THR A 1 206 ? -26.887 5.672 19.927 1.00 67.94 206 THR A O 1
ATOM 1694 N N . LYS A 1 207 ? -25.673 3.923 20.649 1.00 74.25 207 LYS A N 1
ATOM 1695 C CA . LYS A 1 207 ? -25.096 4.562 21.831 1.00 74.25 207 LYS A CA 1
ATOM 1696 C C . LYS A 1 207 ? -23.597 4.310 21.837 1.00 74.25 207 LYS A C 1
ATOM 1698 O O . LYS A 1 207 ? -23.167 3.174 21.660 1.00 74.25 207 LYS A O 1
ATOM 1703 N N . THR A 1 208 ? -22.818 5.360 22.051 1.00 69.81 208 THR A N 1
ATOM 1704 C CA . THR A 1 208 ? -21.361 5.290 22.206 1.00 69.81 208 THR A CA 1
ATOM 1705 C C . THR A 1 208 ? -20.965 6.024 23.474 1.00 69.81 208 THR A C 1
ATOM 1707 O O . THR A 1 208 ? -21.498 7.102 23.748 1.00 69.81 208 THR A O 1
ATOM 1710 N N . ARG A 1 209 ? -20.044 5.456 24.249 1.00 76.38 209 ARG A N 1
ATOM 1711 C CA . ARG A 1 209 ? -19.559 6.048 25.495 1.00 76.38 209 ARG A CA 1
ATOM 1712 C C . ARG A 1 209 ? -18.048 5.890 25.591 1.00 76.38 209 ARG A C 1
ATOM 1714 O O . ARG A 1 209 ? -17.498 4.868 25.187 1.00 76.38 209 ARG A O 1
ATOM 1721 N N . LEU A 1 210 ? -17.400 6.922 26.119 1.00 73.50 210 LEU A N 1
ATOM 1722 C CA . LEU A 1 210 ? -16.009 6.858 26.544 1.00 73.50 210 LEU A CA 1
ATOM 1723 C C . LEU A 1 210 ? -15.979 6.345 27.979 1.00 73.50 210 LEU A C 1
ATOM 1725 O O . LEU A 1 210 ? -16.614 6.932 28.856 1.00 73.50 210 LEU A O 1
ATOM 1729 N N . PHE A 1 211 ? -15.253 5.260 28.202 1.00 76.56 211 PHE A N 1
ATOM 1730 C CA . PHE A 1 211 ? -14.966 4.751 29.537 1.00 76.56 211 PHE A CA 1
ATOM 1731 C C . PHE A 1 211 ? -13.518 5.058 29.877 1.00 76.56 211 PHE A C 1
ATOM 1733 O O . PHE A 1 211 ? -12.634 4.785 29.065 1.00 76.56 211 PHE A O 1
ATOM 1740 N N . SER A 1 212 ? -13.267 5.635 31.052 1.00 76.44 212 SER A N 1
ATOM 1741 C CA . SER A 1 212 ? -11.894 5.770 31.524 1.00 76.44 212 SER A CA 1
ATOM 1742 C C . SER A 1 212 ? -11.359 4.412 31.978 1.00 76.44 212 SER A C 1
ATOM 1744 O O . SER A 1 212 ? -12.079 3.607 32.572 1.00 76.44 212 SER A O 1
ATOM 1746 N N . ILE A 1 213 ? -10.087 4.151 31.695 1.00 72.50 213 ILE A N 1
ATOM 1747 C CA . ILE A 1 213 ? -9.398 2.932 32.124 1.00 72.50 213 ILE A CA 1
ATOM 1748 C C . ILE A 1 213 ? -9.312 2.897 33.652 1.00 72.50 213 ILE A C 1
ATOM 1750 O O . ILE A 1 213 ? -9.540 1.843 34.235 1.00 72.50 213 ILE A O 1
ATOM 1754 N N . ASP A 1 214 ? -9.104 4.048 34.297 1.00 74.25 214 ASP A N 1
ATOM 1755 C CA . ASP A 1 214 ? -9.102 4.163 35.760 1.00 74.25 214 ASP A CA 1
ATOM 1756 C C . ASP A 1 214 ? -10.440 3.710 36.362 1.00 74.25 214 ASP A C 1
ATOM 1758 O O . ASP A 1 214 ? -10.453 2.917 37.296 1.00 74.25 214 ASP A O 1
ATOM 1762 N N . TYR A 1 215 ? -11.571 4.098 35.758 1.00 75.31 215 TYR A N 1
ATOM 1763 C CA . TYR A 1 215 ? -12.898 3.647 36.192 1.00 75.31 215 TYR A CA 1
ATOM 1764 C C . TYR A 1 215 ? -13.085 2.135 36.008 1.00 75.31 215 TYR A C 1
ATOM 1766 O O . TYR A 1 215 ? -13.680 1.476 36.854 1.00 75.31 215 TYR A O 1
ATOM 1774 N N . ILE A 1 216 ? -12.555 1.561 34.926 1.00 71.12 216 ILE A N 1
ATOM 1775 C CA . ILE A 1 216 ? -12.623 0.114 34.668 1.00 71.12 216 ILE A CA 1
ATOM 1776 C C . ILE A 1 216 ? -11.823 -0.673 35.709 1.00 71.12 216 ILE A C 1
ATOM 1778 O O . ILE A 1 216 ? -12.303 -1.694 36.204 1.00 71.12 216 ILE A O 1
ATOM 1782 N N . VAL A 1 217 ? -10.634 -0.182 36.061 1.00 71.19 217 VAL A N 1
ATOM 1783 C CA . VAL A 1 217 ? -9.762 -0.794 37.071 1.00 71.19 217 VAL A CA 1
ATOM 1784 C C . VAL A 1 217 ? -10.350 -0.631 38.474 1.00 71.19 217 VAL A C 1
ATOM 1786 O O . VAL A 1 217 ? -10.407 -1.604 39.220 1.00 71.19 217 VAL A O 1
ATOM 1789 N N . GLU A 1 218 ? -10.850 0.556 38.826 1.00 76.19 218 GLU A N 1
ATOM 1790 C CA . GLU A 1 218 ? -11.482 0.824 40.127 1.00 76.19 218 GLU A CA 1
ATOM 1791 C C . GLU A 1 218 ? -12.739 -0.023 40.358 1.00 76.19 218 GLU A C 1
ATOM 1793 O O . GLU A 1 218 ? -12.999 -0.452 41.482 1.00 76.19 218 GLU A O 1
ATOM 1798 N N . GLN A 1 219 ? -13.509 -0.292 39.301 1.00 68.88 219 GLN A N 1
ATOM 1799 C CA . GLN A 1 219 ? -14.729 -1.098 39.361 1.00 68.88 219 GLN A CA 1
ATOM 1800 C C . GLN A 1 219 ? -14.483 -2.603 39.129 1.00 68.88 219 GLN A C 1
ATOM 1802 O O . GLN A 1 219 ? -15.444 -3.370 39.121 1.00 68.88 219 GLN A O 1
ATOM 1807 N N . ASN A 1 220 ? -13.227 -3.049 38.950 1.00 64.31 220 ASN A N 1
ATOM 1808 C CA . ASN A 1 220 ? -12.863 -4.440 38.621 1.00 64.31 220 ASN A CA 1
ATOM 1809 C C . ASN A 1 220 ? -13.676 -5.025 37.445 1.00 64.31 220 ASN A C 1
ATOM 1811 O O . ASN A 1 220 ? -14.049 -6.202 37.438 1.00 64.31 220 ASN A O 1
ATOM 1815 N N . LEU A 1 221 ?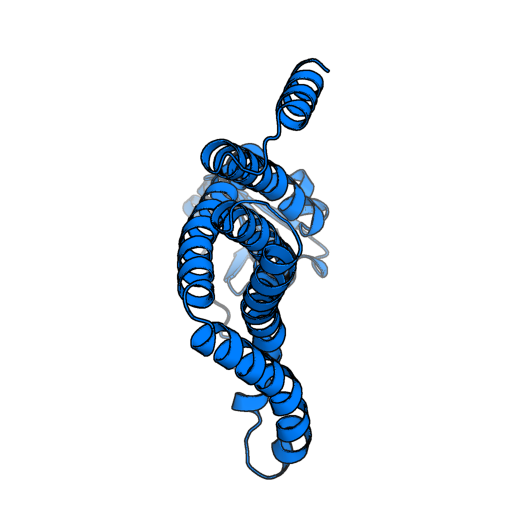 -13.973 -4.201 36.439 1.00 71.25 221 LEU A N 1
ATOM 1816 C CA . LEU A 1 221 ? -14.776 -4.620 35.294 1.00 71.25 221 LEU A CA 1
ATOM 1817 C C . LEU A 1 221 ? -13.968 -5.583 34.416 1.00 71.25 221 LEU A C 1
ATOM 1819 O O . LEU A 1 221 ? -12.845 -5.289 34.005 1.00 71.25 221 LEU A O 1
ATOM 1823 N N . CYS A 1 222 ? -14.541 -6.754 34.138 1.00 63.19 222 CYS A N 1
ATOM 1824 C CA . CYS A 1 222 ? -13.877 -7.800 33.368 1.00 63.19 222 CYS A CA 1
ATOM 1825 C C . CYS A 1 222 ? -14.096 -7.599 31.864 1.00 63.19 222 CYS A C 1
ATOM 1827 O O . CYS A 1 222 ? -15.210 -7.337 31.410 1.00 63.19 222 CYS A O 1
ATOM 1829 N N . PHE A 1 223 ? -13.022 -7.757 31.087 1.00 66.75 223 PHE A N 1
ATOM 1830 C CA . PHE A 1 223 ? -13.105 -7.831 29.632 1.00 66.75 223 PHE A CA 1
ATOM 1831 C C . PHE A 1 223 ? -13.435 -9.261 29.222 1.00 66.75 223 PHE A C 1
ATOM 1833 O O . PHE A 1 223 ? -12.637 -10.176 29.434 1.00 66.75 223 PHE A O 1
ATOM 1840 N N . GLU A 1 224 ? -14.588 -9.450 28.597 1.00 67.12 224 GLU A N 1
ATOM 1841 C CA . GLU A 1 224 ? -14.968 -10.733 28.025 1.00 67.12 224 GLU A CA 1
ATOM 1842 C C . GLU A 1 224 ? -14.624 -10.751 26.538 1.00 67.12 224 GLU A C 1
ATOM 1844 O O . GLU A 1 224 ? -14.918 -9.814 25.791 1.00 67.12 224 GLU A O 1
ATOM 1849 N N . LYS A 1 225 ? -13.970 -11.826 26.092 1.00 56.69 225 LYS A N 1
ATOM 1850 C CA . LYS A 1 225 ? -13.761 -12.074 24.668 1.00 56.69 225 LYS A CA 1
ATOM 1851 C C . LYS A 1 225 ? -14.947 -12.874 24.157 1.00 56.69 225 LYS A C 1
ATOM 1853 O O . LYS A 1 225 ? -15.175 -13.994 24.608 1.00 56.69 225 LYS A O 1
ATOM 1858 N N . GLU A 1 226 ? -15.684 -12.318 23.208 1.00 52.06 226 GLU A N 1
ATOM 1859 C CA . GLU A 1 226 ? -16.810 -13.032 22.623 1.00 52.06 226 GLU A CA 1
ATOM 1860 C C . GLU A 1 226 ? -16.276 -14.143 21.705 1.00 52.06 226 GLU A C 1
ATOM 1862 O O . GLU A 1 226 ? -15.533 -13.884 20.751 1.00 52.06 226 GLU A O 1
ATOM 1867 N N . ASN A 1 227 ? -16.601 -15.400 22.018 1.00 43.09 227 ASN A N 1
ATOM 1868 C CA . ASN A 1 227 ? -16.181 -16.543 21.213 1.00 43.09 227 ASN A CA 1
ATOM 1869 C C . ASN A 1 227 ? -16.916 -16.518 19.869 1.00 43.09 227 ASN A C 1
ATOM 1871 O O . ASN A 1 227 ? -18.114 -16.773 19.788 1.00 43.09 227 ASN A O 1
ATOM 1875 N N . THR A 1 228 ? -16.181 -16.248 18.794 1.00 44.91 228 THR A N 1
ATOM 1876 C CA . THR A 1 228 ? -16.645 -16.325 17.401 1.00 44.91 228 THR A CA 1
ATOM 1877 C C . THR A 1 228 ? -16.717 -17.776 16.917 1.00 44.91 228 THR A C 1
ATOM 1879 O O . THR A 1 228 ? -16.080 -18.168 15.945 1.00 44.91 228 THR A O 1
ATOM 1882 N N . SER A 1 229 ? -17.503 -18.600 17.610 1.00 31.25 229 SER A N 1
ATOM 1883 C CA . SER A 1 229 ? -17.841 -19.963 17.192 1.00 31.25 229 SER A CA 1
ATOM 1884 C C . SER A 1 229 ? -19.355 -20.135 17.054 1.00 31.25 229 SER A C 1
ATOM 1886 O O . SER A 1 229 ? -19.924 -21.024 17.677 1.00 31.25 229 SER A O 1
ATOM 1888 N N . ALA A 1 230 ? -20.004 -19.246 16.305 1.00 34.75 230 ALA A N 1
ATOM 1889 C CA . ALA A 1 230 ? -21.310 -19.439 15.668 1.00 34.75 230 ALA A CA 1
ATOM 1890 C C . ALA A 1 230 ? -21.726 -18.110 15.027 1.00 34.75 230 ALA A C 1
ATOM 1892 O O . ALA A 1 230 ? -22.106 -17.190 15.746 1.00 34.75 230 ALA A O 1
ATOM 1893 N N . GLU A 1 231 ? -21.564 -18.016 13.706 1.00 31.02 231 GLU A N 1
ATOM 1894 C CA . GLU A 1 231 ? -22.479 -17.417 12.709 1.00 31.02 231 GLU A CA 1
ATOM 1895 C C . GLU A 1 231 ? -21.739 -17.146 11.395 1.00 31.02 231 GLU A C 1
ATOM 1897 O O . GLU A 1 231 ? -20.753 -16.374 11.396 1.00 31.02 231 GLU A O 1
#

Sequence (231 aa):
MEALKEIIEIFKEFDGNNVWIVIGISAVLLFIAAGYIQLLNASKIEAILMDQKEESKRFGFIYLILFAVFGIINYIFIIDIELVLANVVLWFLTLVSPVILKKLKNKWRFEEVYWWLEERKAFFTIMTSTVILIFVVANRVNINIISWVVLGTLVEVLSLAIIYLNIGNAVSNIILVIEDNNWYVFKRIDEKYLLCGNKRKINDSTKTRLFSIDYIVEQNLCFEKENTSAE

pLDDT: mean 75.94, std 14.3, range [31.02, 95.0]

Foldseek 3Di:
DVVVVVVVVLVVVDDLQPLVSLLVVLLVVLLVLQLVLCCVQDDPVCNVLAPSVVRSVVRSVVLVVQLVVLLVVLVVQQVDPVSLVVLVVQLVCLVVVLVVCVVCCVPPVCVVVNVVSVVCSQVSNLSSVLSNVLNVVCVVDVHDSSSSSSVSSSVSSSSCSNPPVRPLFQQAQKWWQDPNATWGFRDDRDPFWTWTFRHRHPVVGPDIDIDTPVNCVVVVTDIDGHDPPDD